Protein AF-A0A821TAK6-F1 (afdb_monomer)

Structure (mmCIF, N/CA/C/O backbone):
data_AF-A0A821TAK6-F1
#
_entry.id   AF-A0A821TAK6-F1
#
loop_
_atom_site.group_PDB
_atom_site.id
_atom_site.type_symbol
_atom_site.label_atom_id
_atom_site.label_alt_id
_atom_site.label_comp_id
_atom_site.label_asym_id
_atom_site.label_entity_id
_atom_site.label_seq_id
_atom_site.pdbx_PDB_ins_code
_atom_site.Cartn_x
_atom_site.Cartn_y
_atom_site.Cartn_z
_atom_site.occupancy
_atom_site.B_iso_or_equiv
_atom_site.auth_seq_id
_atom_site.auth_comp_id
_atom_site.auth_asym_id
_atom_site.auth_atom_id
_atom_site.pdbx_PDB_model_num
ATOM 1 N N . MET A 1 1 ? -3.706 -38.882 -10.173 1.00 34.81 1 MET A N 1
ATOM 2 C CA . MET A 1 1 ? -4.821 -38.773 -11.133 1.00 34.81 1 MET A CA 1
ATOM 3 C C . MET A 1 1 ? -5.524 -37.463 -10.804 1.00 34.81 1 MET A C 1
ATOM 5 O O . MET A 1 1 ? -6.284 -37.419 -9.846 1.00 34.81 1 MET A O 1
ATOM 9 N N . HIS A 1 2 ? -5.128 -36.361 -11.447 1.00 41.41 2 HIS A N 1
ATOM 10 C CA . HIS A 1 2 ? -5.775 -35.069 -11.204 1.00 41.41 2 HIS A CA 1
ATOM 11 C C . HIS A 1 2 ? -7.117 -35.088 -11.935 1.00 41.41 2 HIS A C 1
ATOM 13 O O . HIS A 1 2 ? -7.177 -35.464 -13.100 1.00 41.41 2 HIS A O 1
ATOM 19 N N . SER A 1 3 ? -8.203 -34.771 -11.23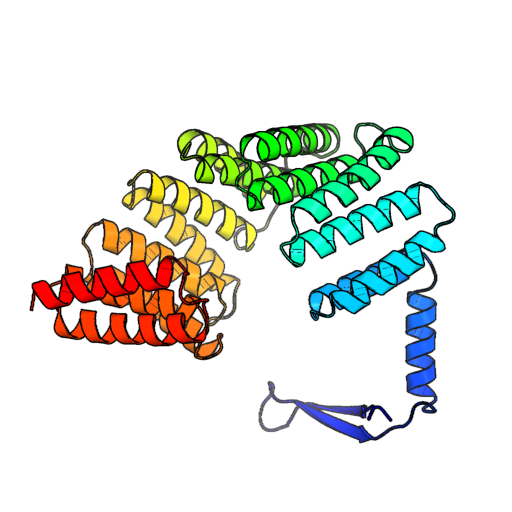3 1.00 39.28 3 SER A N 1
ATOM 20 C CA . SER A 1 3 ? -9.517 -34.655 -11.866 1.00 39.28 3 SER A CA 1
ATOM 21 C C . SER A 1 3 ? -9.566 -33.326 -12.609 1.00 39.28 3 SER A C 1
ATOM 23 O O . SER A 1 3 ? -9.536 -32.274 -11.973 1.00 39.28 3 SER A O 1
ATOM 25 N N . VAL A 1 4 ? -9.597 -33.374 -13.940 1.00 59.16 4 VAL A N 1
ATOM 26 C CA . VAL A 1 4 ? -9.733 -32.188 -14.791 1.00 59.16 4 VAL A CA 1
ATOM 27 C C . VAL A 1 4 ? -11.182 -32.101 -15.259 1.00 59.16 4 VAL A C 1
ATOM 29 O O . VAL A 1 4 ? -11.791 -33.101 -15.641 1.00 59.16 4 VAL A O 1
ATOM 32 N N . PHE A 1 5 ? -11.762 -30.904 -15.201 1.00 58.78 5 PHE A N 1
ATOM 33 C CA . PHE A 1 5 ? -13.135 -30.657 -15.630 1.00 58.78 5 PHE A CA 1
ATOM 34 C C . PHE A 1 5 ? -13.131 -29.860 -16.929 1.00 58.78 5 PHE A C 1
ATOM 36 O O . PHE A 1 5 ? -12.466 -28.832 -17.042 1.00 58.78 5 PHE A O 1
ATOM 43 N N . ARG A 1 6 ? -13.901 -30.328 -17.906 1.00 67.75 6 ARG A N 1
ATOM 44 C CA . ARG A 1 6 ? -14.191 -29.607 -19.143 1.00 67.75 6 ARG A CA 1
ATOM 45 C C . ARG A 1 6 ? -15.441 -28.761 -18.947 1.00 67.75 6 ARG A C 1
ATOM 47 O O . ARG A 1 6 ? -16.470 -29.292 -18.538 1.00 67.75 6 ARG A O 1
ATOM 54 N N . VAL A 1 7 ? -15.360 -27.474 -19.278 1.00 70.06 7 VAL A N 1
ATOM 55 C CA . VAL A 1 7 ? -16.533 -26.595 -19.381 1.00 70.06 7 VAL A CA 1
ATOM 56 C C . VAL A 1 7 ? -17.195 -26.830 -20.736 1.00 70.06 7 VAL A C 1
ATOM 58 O O . VAL A 1 7 ? -16.582 -26.580 -21.770 1.00 70.06 7 VAL A O 1
ATOM 61 N N . ASN A 1 8 ? -18.425 -27.336 -20.734 1.00 73.25 8 ASN A N 1
ATOM 62 C CA . ASN A 1 8 ? -19.161 -27.660 -21.957 1.00 73.25 8 ASN A CA 1
ATOM 63 C C . ASN A 1 8 ? -20.031 -26.503 -22.435 1.00 73.25 8 ASN A C 1
ATOM 65 O O . ASN A 1 8 ? -20.064 -26.210 -23.626 1.00 73.25 8 ASN A O 1
ATOM 69 N N . ASP A 1 9 ? -20.749 -25.873 -21.509 1.00 74.25 9 ASP A N 1
ATOM 70 C CA . ASP A 1 9 ? -21.740 -24.853 -21.823 1.00 74.25 9 ASP A CA 1
ATOM 71 C C . ASP A 1 9 ? -21.868 -23.873 -20.656 1.00 74.25 9 ASP A C 1
ATOM 73 O O . ASP A 1 9 ? -21.753 -24.263 -19.490 1.00 74.25 9 ASP A O 1
ATOM 77 N N . ILE A 1 10 ? -22.093 -22.603 -20.980 1.00 74.44 10 ILE A N 1
ATOM 78 C CA . ILE A 1 10 ? -22.291 -21.525 -20.014 1.00 74.44 10 ILE A CA 1
ATOM 79 C C . ILE A 1 10 ? -23.565 -20.794 -20.425 1.00 74.44 10 ILE A C 1
ATOM 81 O O . ILE A 1 10 ? -23.587 -20.076 -21.425 1.00 74.44 10 ILE A O 1
ATOM 85 N N . LYS A 1 11 ? -24.634 -20.966 -19.648 1.00 80.56 11 LYS A N 1
ATOM 86 C CA . LYS A 1 11 ? -25.948 -20.384 -19.935 1.00 80.56 11 LYS A CA 1
ATOM 87 C C . LYS A 1 11 ? -26.352 -19.396 -18.860 1.00 80.56 11 LYS A C 1
ATOM 89 O O . LYS A 1 11 ? -26.274 -19.682 -17.671 1.00 80.56 11 LYS A O 1
ATOM 94 N N . GLN A 1 12 ? -26.816 -18.224 -19.273 1.00 66.81 12 GLN A N 1
ATOM 95 C CA . GLN A 1 12 ? -27.379 -17.248 -18.351 1.00 66.81 12 GLN A CA 1
ATOM 96 C C . GLN A 1 12 ? -28.726 -17.769 -17.843 1.00 66.81 12 GLN A C 1
ATOM 98 O O . GLN A 1 12 ? -29.593 -18.144 -18.635 1.00 66.81 12 GLN A O 1
ATOM 103 N N . THR A 1 13 ? -28.902 -17.828 -16.527 1.00 65.81 13 THR A N 1
ATOM 104 C CA . THR A 1 13 ? -30.145 -18.340 -15.948 1.00 65.81 13 THR A CA 1
ATOM 105 C C . THR A 1 13 ? -31.290 -17.365 -16.212 1.00 65.81 13 THR A C 1
ATOM 107 O O . THR A 1 13 ? -31.156 -16.150 -16.058 1.00 65.81 13 THR A O 1
ATOM 110 N N . VAL A 1 14 ? -32.446 -17.904 -16.600 1.00 66.88 14 VAL A N 1
ATOM 111 C CA . VAL A 1 14 ? -33.620 -17.107 -17.004 1.00 66.88 14 VAL A CA 1
ATOM 112 C C . VAL A 1 14 ? -34.201 -16.304 -15.829 1.00 66.88 14 VAL A C 1
ATOM 114 O O . VAL A 1 14 ? -34.888 -15.307 -16.027 1.00 66.88 14 VAL A O 1
ATOM 117 N N . SER A 1 15 ? -33.907 -16.713 -14.592 1.00 63.88 15 SER A N 1
ATOM 118 C CA . SER A 1 15 ? -34.407 -16.088 -13.365 1.00 63.88 15 SER A CA 1
ATOM 119 C C . SER A 1 15 ? -33.574 -14.897 -12.879 1.00 63.88 15 SER A C 1
ATOM 121 O O . SER A 1 15 ? -34.070 -14.111 -12.072 1.00 63.88 15 SER A O 1
ATOM 123 N N . ASN A 1 16 ? -32.324 -14.739 -13.333 1.00 54.84 16 ASN A N 1
ATOM 124 C CA . ASN A 1 16 ? -31.449 -13.653 -12.893 1.00 54.84 16 ASN A CA 1
ATOM 125 C C . ASN A 1 16 ? -30.311 -13.409 -13.896 1.00 54.84 16 ASN A C 1
ATOM 127 O O . ASN A 1 16 ? -29.434 -14.252 -14.074 1.00 54.84 16 ASN A O 1
ATOM 131 N N . SER A 1 17 ? -30.254 -12.201 -14.465 1.00 61.38 17 SER A N 1
ATOM 132 C CA . SER A 1 17 ? -29.232 -11.802 -15.444 1.00 61.38 17 SER A CA 1
ATOM 133 C C . SER A 1 17 ? -27.796 -11.773 -14.898 1.00 61.38 17 SER A C 1
ATOM 135 O O . SER A 1 17 ? -26.850 -11.558 -15.655 1.00 61.38 17 SER A O 1
ATOM 137 N N . ARG A 1 18 ? -27.593 -12.001 -13.597 1.00 56.25 18 ARG A N 1
ATOM 138 C CA . ARG A 1 18 ? -26.264 -12.107 -12.978 1.00 56.25 18 ARG A CA 1
ATOM 139 C C . ARG A 1 18 ? -25.855 -13.532 -12.610 1.00 56.25 18 ARG A C 1
ATOM 141 O O . ARG A 1 18 ? -24.725 -13.717 -12.172 1.00 56.25 18 ARG A O 1
ATOM 148 N N . LEU A 1 19 ? -26.735 -14.521 -12.767 1.00 43.97 19 LEU A N 1
ATOM 149 C CA . LEU A 1 19 ? -26.434 -15.921 -12.468 1.00 43.97 19 LEU A CA 1
ATOM 150 C C . LEU A 1 19 ? -26.266 -16.712 -13.764 1.00 43.97 19 LEU A C 1
ATOM 152 O O . LEU A 1 19 ? -27.106 -16.641 -14.662 1.00 43.97 19 LEU A O 1
ATOM 156 N N . TRP A 1 20 ? -25.177 -17.472 -13.835 1.00 70.69 20 TRP A N 1
ATOM 157 C CA . TRP A 1 20 ? -24.807 -18.302 -14.975 1.00 70.69 20 TRP A CA 1
ATOM 158 C C . TRP A 1 20 ? -24.688 -19.752 -14.518 1.00 70.69 20 TRP A C 1
ATOM 160 O O . TRP A 1 20 ? -24.068 -20.039 -13.496 1.00 70.69 20 TRP A O 1
ATOM 170 N N . GLU A 1 21 ? -25.296 -20.653 -15.274 1.00 64.25 21 GLU A N 1
ATOM 171 C CA . GLU A 1 21 ? -25.171 -22.091 -15.110 1.00 64.25 21 GLU A CA 1
ATOM 172 C C . GLU A 1 21 ? -24.021 -22.583 -15.989 1.00 64.25 21 GLU A C 1
ATOM 174 O O . GLU A 1 21 ? -23.988 -22.313 -17.191 1.00 64.25 21 GLU A O 1
ATOM 179 N N . VAL A 1 22 ? -23.065 -23.279 -15.377 1.00 64.56 22 VAL A N 1
ATOM 180 C CA . VAL A 1 22 ? -21.880 -23.809 -16.056 1.00 64.56 22 VAL A CA 1
ATOM 181 C C . VAL A 1 22 ? -21.947 -25.327 -16.014 1.00 64.56 22 VAL A C 1
ATOM 183 O O . VAL A 1 22 ? -21.879 -25.925 -14.939 1.00 64.56 22 VAL A O 1
ATOM 186 N N . GLN A 1 23 ? -22.067 -25.961 -17.178 1.00 65.88 23 GLN A N 1
ATOM 187 C CA . GLN A 1 23 ? -22.037 -27.415 -17.274 1.00 65.88 23 GLN A CA 1
ATOM 188 C C . GLN A 1 23 ? -20.599 -27.915 -17.367 1.00 65.88 23 GLN A C 1
ATOM 190 O O . GLN A 1 23 ? -19.872 -27.574 -18.303 1.00 65.88 23 GLN A O 1
ATOM 195 N N . LEU A 1 24 ? -20.212 -28.757 -16.409 1.00 57.47 24 LEU A N 1
ATOM 196 C CA . LEU A 1 24 ? -18.898 -29.388 -16.350 1.00 57.47 24 LEU A CA 1
ATOM 197 C C . LEU A 1 24 ? -19.007 -30.892 -16.612 1.00 57.47 24 LEU A C 1
ATOM 199 O O . LEU A 1 24 ? -19.891 -31.553 -16.070 1.00 57.47 24 LEU A O 1
ATOM 203 N N . SER A 1 25 ? -18.077 -31.450 -17.384 1.00 72.44 25 SER A N 1
ATOM 204 C CA . SER A 1 25 ? -17.873 -32.901 -17.481 1.00 72.44 25 SER A CA 1
ATOM 205 C C . SER A 1 25 ? -16.479 -33.278 -17.006 1.00 72.44 25 SER A C 1
ATOM 207 O O . SER A 1 25 ? -15.501 -32.615 -17.352 1.00 72.44 25 SER A O 1
ATOM 209 N N . LEU A 1 26 ? -16.385 -34.365 -16.242 1.00 60.59 26 LEU A N 1
ATOM 210 C CA . LEU A 1 26 ? -15.107 -34.952 -15.857 1.00 60.59 26 LEU A CA 1
ATOM 211 C C . LEU A 1 26 ? -14.392 -35.454 -17.118 1.00 60.59 26 LEU A C 1
ATOM 213 O O . LEU A 1 26 ? -14.986 -36.192 -17.904 1.00 60.59 26 LEU A O 1
ATOM 217 N N . THR A 1 27 ? -13.143 -35.047 -17.320 1.00 65.94 27 THR A N 1
ATOM 218 C CA . THR A 1 27 ? -12.339 -35.472 -18.468 1.00 65.94 27 THR A CA 1
ATOM 219 C C . THR A 1 27 ? -10.959 -35.952 -18.023 1.00 65.94 27 THR A C 1
ATOM 221 O O . THR A 1 27 ? -10.526 -35.690 -16.900 1.00 65.94 27 THR A O 1
ATOM 224 N N . GLY A 1 28 ? -10.299 -36.725 -18.882 1.00 64.44 28 GLY A N 1
ATOM 225 C CA . GLY A 1 28 ? -8.941 -37.222 -18.660 1.00 64.44 28 GLY A CA 1
ATOM 226 C C . GLY A 1 28 ? -7.914 -36.448 -19.482 1.00 64.44 28 GLY A C 1
ATOM 227 O O . GLY A 1 28 ? -8.272 -35.704 -20.393 1.00 64.44 28 GLY A O 1
ATOM 228 N N . ASP A 1 29 ? -6.632 -36.697 -19.218 1.00 57.00 29 ASP A N 1
ATOM 229 C CA . ASP A 1 29 ? -5.494 -36.030 -19.880 1.00 57.00 29 ASP A CA 1
ATOM 230 C C . ASP A 1 29 ? -5.453 -36.213 -21.421 1.00 57.00 29 ASP A C 1
ATOM 232 O O . ASP A 1 29 ? -4.672 -35.555 -22.103 1.00 57.00 29 ASP A O 1
ATOM 236 N N . ASN A 1 30 ? -6.315 -37.069 -21.987 1.00 61.78 30 ASN A N 1
ATOM 237 C CA . ASN A 1 30 ? -6.406 -37.378 -23.419 1.00 61.78 30 ASN A CA 1
ATOM 238 C C . ASN A 1 30 ? -7.511 -36.600 -24.175 1.00 61.78 30 ASN A C 1
ATOM 240 O O . ASN A 1 30 ? -7.814 -36.951 -25.317 1.00 61.78 30 ASN A O 1
ATOM 244 N N . ASP A 1 31 ? -8.160 -35.593 -23.577 1.00 69.44 31 ASP A N 1
ATOM 245 C CA . ASP A 1 31 ? -9.186 -34.797 -24.274 1.00 69.44 31 ASP A CA 1
ATOM 246 C C . ASP A 1 31 ? -8.565 -33.977 -25.427 1.00 69.44 31 ASP A C 1
ATOM 248 O O . ASP A 1 31 ? -7.714 -33.123 -25.168 1.00 69.44 31 ASP A O 1
ATOM 252 N N . PRO A 1 32 ? -8.992 -34.164 -26.693 1.00 66.12 32 PRO A N 1
ATOM 253 C CA . PRO A 1 32 ? -8.397 -33.481 -27.841 1.00 66.12 32 PRO A CA 1
ATOM 254 C C . PRO A 1 32 ? -8.508 -31.955 -27.784 1.00 66.12 32 PRO A C 1
ATOM 256 O O . PRO A 1 32 ? -7.623 -31.261 -28.279 1.00 66.12 32 PRO A O 1
ATOM 259 N N . GLN A 1 33 ? -9.570 -31.407 -27.187 1.00 55.88 33 GLN A N 1
ATOM 260 C CA . GLN A 1 33 ? -9.747 -29.958 -27.062 1.00 55.88 33 GLN A CA 1
ATOM 261 C C . GLN A 1 33 ? -8.910 -29.389 -25.919 1.00 55.88 33 GLN A C 1
ATOM 263 O O . GLN A 1 33 ? -8.367 -28.298 -26.064 1.00 55.88 33 GLN A O 1
ATOM 268 N N . LEU A 1 34 ? -8.749 -30.130 -24.818 1.00 59.56 34 LEU A N 1
ATOM 269 C CA . LEU A 1 34 ? -7.819 -29.759 -23.748 1.00 59.56 34 LEU A CA 1
ATOM 270 C C . LEU A 1 34 ? -6.368 -29.846 -24.227 1.00 59.56 34 LEU A C 1
ATOM 272 O O . LEU A 1 34 ? -5.578 -28.955 -23.929 1.00 59.56 34 LEU A O 1
ATOM 276 N N . ALA A 1 35 ? -6.031 -30.875 -25.004 1.00 58.00 35 ALA A N 1
ATOM 277 C CA . ALA A 1 35 ? -4.745 -31.009 -25.672 1.00 58.00 35 ALA A CA 1
ATOM 278 C C . ALA A 1 35 ? -4.526 -29.859 -26.660 1.00 58.00 35 ALA A C 1
ATOM 280 O O . ALA A 1 35 ? -3.457 -29.271 -26.660 1.00 58.00 35 ALA A O 1
ATOM 281 N N . THR A 1 36 ? -5.551 -29.461 -27.420 1.00 60.59 36 THR A N 1
ATOM 282 C CA . THR A 1 36 ? -5.488 -28.289 -28.310 1.00 60.59 36 THR A CA 1
ATOM 283 C C . THR A 1 36 ? -5.349 -26.984 -27.527 1.00 60.59 36 THR A C 1
ATOM 285 O O . THR A 1 36 ? -4.596 -26.118 -27.941 1.00 60.59 36 THR A O 1
ATOM 288 N N . LEU A 1 37 ? -6.029 -26.819 -26.389 1.00 52.94 37 LEU A N 1
ATOM 289 C CA . LEU A 1 37 ? -5.881 -25.644 -25.525 1.00 52.94 37 LEU A CA 1
ATOM 290 C C . LEU A 1 37 ? -4.501 -25.614 -24.870 1.00 52.94 37 LEU A C 1
ATOM 292 O O . LEU A 1 37 ? -3.905 -24.555 -24.770 1.00 52.94 37 LEU A O 1
ATOM 296 N N . THR A 1 38 ? -3.983 -26.767 -24.461 1.00 54.88 38 THR A N 1
ATOM 297 C CA . THR A 1 38 ? -2.645 -26.913 -23.887 1.00 54.88 38 THR A CA 1
ATOM 298 C C . THR A 1 38 ? -1.577 -26.684 -24.945 1.00 54.88 38 THR A C 1
ATOM 300 O O . THR A 1 38 ? -0.592 -26.019 -24.656 1.00 54.88 38 THR A O 1
ATOM 303 N N . GLU A 1 39 ? -1.780 -27.157 -26.173 1.00 56.12 39 GLU A N 1
ATOM 304 C CA . GLU A 1 39 ? -0.887 -26.900 -27.300 1.00 56.12 39 GLU A CA 1
ATOM 305 C C . GLU A 1 39 ? -0.985 -25.441 -27.742 1.00 56.12 39 GLU A C 1
ATOM 307 O O . GLU A 1 39 ? 0.033 -24.816 -27.969 1.00 56.12 39 GLU A O 1
ATOM 312 N N . ARG A 1 40 ? -2.172 -24.831 -27.721 1.00 55.34 40 ARG A N 1
ATOM 313 C CA . ARG A 1 40 ? -2.350 -23.401 -27.981 1.00 55.34 40 ARG A CA 1
ATOM 314 C C . ARG A 1 40 ? -1.746 -22.541 -26.879 1.00 55.34 40 ARG A C 1
ATOM 316 O O . ARG A 1 40 ? -1.096 -21.557 -27.180 1.00 55.34 40 ARG A O 1
ATOM 323 N N . MET A 1 41 ? -1.891 -22.920 -25.611 1.00 51.78 41 MET A N 1
ATOM 324 C CA . MET A 1 41 ? -1.166 -22.297 -24.504 1.00 51.78 41 MET A CA 1
ATOM 325 C C . MET A 1 41 ? 0.332 -22.513 -24.677 1.00 51.78 41 MET A C 1
ATOM 327 O O . MET A 1 41 ? 1.088 -21.595 -24.414 1.00 51.78 41 MET A O 1
ATOM 331 N N . ARG A 1 42 ? 0.782 -23.679 -25.147 1.00 51.47 42 ARG A N 1
ATOM 332 C CA . ARG A 1 42 ? 2.190 -23.970 -25.441 1.00 51.47 42 ARG A CA 1
ATOM 333 C C . ARG A 1 42 ? 2.713 -23.115 -26.594 1.00 51.47 42 ARG A C 1
ATOM 335 O O . ARG A 1 42 ? 3.805 -22.591 -26.465 1.00 51.47 42 ARG A O 1
ATOM 342 N N . GLU A 1 43 ? 1.947 -22.930 -27.663 1.00 55.22 43 GLU A N 1
ATOM 343 C CA . GLU A 1 43 ? 2.241 -22.089 -28.830 1.00 55.22 43 GLU A CA 1
ATOM 344 C C . GLU A 1 43 ? 2.217 -20.599 -28.470 1.00 55.22 43 GLU A C 1
ATOM 346 O O . GLU A 1 43 ? 3.159 -19.874 -28.771 1.00 55.22 43 GLU A O 1
ATOM 351 N N . GLU A 1 44 ? 1.198 -20.145 -27.737 1.00 49.28 44 GLU A N 1
ATOM 352 C CA . GLU A 1 44 ? 1.101 -18.787 -27.185 1.00 49.28 44 GLU A CA 1
ATOM 353 C C . GLU A 1 44 ? 2.142 -18.538 -26.078 1.00 49.28 44 GLU A C 1
ATOM 355 O O . GLU A 1 44 ? 2.443 -17.384 -25.759 1.00 49.28 44 GLU A O 1
ATOM 360 N N . THR A 1 45 ? 2.722 -19.607 -25.514 1.00 49.50 45 THR A N 1
ATOM 361 C CA . THR A 1 45 ? 3.875 -19.553 -24.609 1.00 49.50 45 THR A CA 1
ATOM 362 C C . THR A 1 45 ? 5.212 -19.906 -25.273 1.00 49.50 45 THR A C 1
ATOM 364 O O . THR A 1 45 ? 6.238 -19.901 -24.588 1.00 49.50 45 THR A O 1
ATOM 367 N N . GLN A 1 46 ? 5.258 -20.155 -26.591 1.00 45.69 46 GLN A N 1
ATOM 368 C CA . GLN A 1 46 ? 6.526 -20.357 -27.290 1.00 45.69 46 GLN A CA 1
ATOM 369 C C . GLN A 1 46 ? 7.280 -19.026 -27.354 1.00 45.69 46 GLN A C 1
ATOM 371 O O . GLN A 1 46 ? 6.799 -18.027 -27.884 1.00 45.69 46 GLN A O 1
ATOM 376 N N . GLY A 1 47 ? 8.486 -19.028 -26.790 1.00 56.09 47 GLY A N 1
ATOM 377 C CA . GLY A 1 47 ? 9.335 -17.849 -26.652 1.00 56.09 47 GLY A CA 1
ATOM 378 C C . GLY A 1 47 ? 9.457 -17.384 -25.204 1.00 56.09 47 GLY A C 1
ATOM 379 O O . GLY A 1 47 ? 8.671 -17.746 -24.328 1.00 56.09 47 GLY A O 1
ATOM 380 N N . SER A 1 48 ? 10.476 -16.572 -24.941 1.00 56.75 48 SER A N 1
ATOM 381 C CA . SER A 1 48 ? 10.781 -16.083 -23.597 1.00 56.75 48 SER A CA 1
ATOM 382 C C . SER A 1 48 ? 9.585 -15.334 -22.983 1.00 56.75 48 SER A C 1
ATOM 384 O O . SER A 1 48 ? 9.186 -15.616 -21.854 1.00 56.75 48 SER A O 1
ATOM 386 N N . THR A 1 49 ? 8.891 -14.510 -23.777 1.00 62.38 49 THR A N 1
ATOM 387 C CA . THR A 1 49 ? 7.696 -13.737 -23.378 1.00 62.38 49 THR A CA 1
ATOM 388 C C . THR A 1 49 ? 6.524 -14.590 -22.882 1.00 62.38 49 THR A C 1
ATOM 390 O O . THR A 1 49 ? 5.764 -14.161 -22.011 1.00 62.38 49 THR A O 1
ATOM 393 N N . GLY A 1 50 ? 6.373 -15.793 -23.427 1.00 66.44 50 GLY A N 1
ATOM 394 C CA . GLY A 1 50 ? 5.306 -16.724 -23.099 1.00 66.44 50 GLY A CA 1
ATOM 395 C C . GLY A 1 50 ? 5.411 -17.283 -21.687 1.00 66.44 50 GLY A C 1
ATOM 396 O O . GLY A 1 50 ? 4.504 -17.144 -20.861 1.00 66.44 50 GLY A O 1
ATOM 397 N N . TRP A 1 51 ? 6.577 -17.846 -21.385 1.00 67.69 51 TRP A N 1
ATOM 398 C CA . TRP A 1 51 ? 6.888 -18.366 -20.059 1.00 67.69 51 TRP A CA 1
ATOM 399 C C . TRP A 1 51 ? 6.905 -17.272 -18.986 1.00 67.69 51 TRP A C 1
ATOM 401 O O . TRP A 1 51 ? 6.496 -17.527 -17.854 1.00 67.69 51 TRP A O 1
ATOM 411 N N . TYR A 1 52 ? 7.267 -16.034 -19.340 1.00 65.69 52 TYR A N 1
ATOM 412 C CA . TYR A 1 52 ? 7.167 -14.891 -18.424 1.00 65.69 52 TYR A CA 1
ATOM 413 C C . TYR A 1 52 ? 5.722 -14.581 -18.027 1.00 65.69 52 TYR A C 1
ATOM 415 O O . TYR A 1 52 ? 5.434 -14.362 -16.849 1.00 65.69 52 TYR A O 1
ATOM 423 N N . ARG A 1 53 ? 4.788 -14.594 -18.987 1.00 67.56 53 ARG A N 1
ATOM 424 C CA . ARG A 1 53 ? 3.358 -14.401 -18.691 1.00 67.56 53 ARG A CA 1
ATOM 425 C C . ARG A 1 53 ? 2.825 -15.516 -17.801 1.00 67.56 53 ARG A C 1
ATOM 427 O O . ARG A 1 53 ? 2.102 -15.221 -16.854 1.00 67.56 53 ARG A O 1
ATOM 434 N N . MET A 1 54 ? 3.223 -16.760 -18.067 1.00 71.38 54 MET A N 1
ATOM 435 C CA . MET A 1 54 ? 2.858 -17.906 -17.233 1.00 71.38 54 MET A CA 1
ATOM 436 C C . MET A 1 54 ? 3.362 -17.738 -15.795 1.00 71.38 54 MET A C 1
ATOM 438 O O . MET A 1 54 ? 2.577 -17.848 -14.857 1.00 71.38 54 MET A O 1
ATOM 442 N N . GLY A 1 55 ? 4.638 -17.389 -15.613 1.00 72.25 55 GLY A N 1
ATOM 443 C CA . GLY A 1 55 ? 5.193 -17.129 -14.287 1.00 72.25 55 GLY A CA 1
ATOM 444 C C . GLY A 1 55 ? 4.460 -15.995 -13.565 1.00 72.25 55 GLY A C 1
ATOM 445 O O . GLY A 1 55 ? 4.105 -16.138 -12.400 1.00 72.25 55 GLY A O 1
ATOM 446 N N . LYS A 1 56 ? 4.137 -14.892 -14.252 1.00 69.75 56 LYS A N 1
ATOM 447 C CA . LYS A 1 56 ? 3.357 -13.787 -13.667 1.00 69.75 56 LYS A CA 1
ATOM 448 C C . LYS A 1 56 ? 1.942 -14.215 -13.263 1.00 69.75 56 LYS A C 1
ATOM 450 O O . LYS A 1 56 ? 1.468 -13.800 -12.210 1.00 69.75 56 LYS A O 1
ATOM 455 N N . LEU A 1 57 ? 1.279 -15.043 -14.069 1.00 71.75 57 LEU A N 1
ATOM 456 C CA . LEU A 1 57 ? -0.031 -15.599 -13.729 1.00 71.75 57 LEU A CA 1
ATOM 457 C C . LEU A 1 57 ? 0.057 -16.494 -12.493 1.00 71.75 57 LEU A C 1
ATOM 459 O O . LEU A 1 57 ? -0.758 -16.339 -11.590 1.00 71.75 57 LEU A O 1
ATOM 463 N N . MET A 1 58 ? 1.070 -17.364 -12.415 1.00 74.69 58 MET A N 1
ATOM 464 C CA . MET A 1 58 ? 1.321 -18.206 -11.239 1.00 74.69 58 MET A CA 1
ATOM 465 C C . MET A 1 58 ? 1.475 -17.368 -9.966 1.00 74.69 58 MET A C 1
ATOM 467 O O . MET A 1 58 ? 0.893 -17.722 -8.945 1.00 74.69 58 MET A O 1
ATOM 471 N N . LEU A 1 59 ? 2.172 -16.228 -10.032 1.00 69.81 59 LEU A N 1
ATOM 472 C CA . LEU A 1 59 ? 2.255 -15.283 -8.910 1.00 69.81 59 LEU A CA 1
ATOM 473 C C . LEU A 1 59 ? 0.877 -14.735 -8.521 1.00 69.81 59 LEU A C 1
ATOM 475 O O . LEU A 1 59 ? 0.515 -14.760 -7.350 1.00 69.81 59 LEU A O 1
ATOM 479 N N . GLN A 1 60 ? 0.078 -14.299 -9.499 1.00 67.12 60 GLN A N 1
ATOM 480 C CA . GLN A 1 60 ? -1.255 -13.737 -9.245 1.00 67.12 60 GLN A CA 1
ATOM 481 C C . GLN A 1 60 ? -2.220 -14.732 -8.591 1.00 67.12 60 GLN A C 1
ATOM 483 O O . GLN A 1 60 ? -3.096 -14.318 -7.835 1.00 67.12 60 GLN A O 1
ATOM 488 N N . VAL A 1 61 ? -2.069 -16.029 -8.869 1.00 73.69 61 VAL A N 1
ATOM 489 C CA . VAL A 1 61 ? -2.880 -17.088 -8.247 1.00 73.69 61 VAL A CA 1
ATOM 490 C C . VAL A 1 61 ? -2.225 -17.699 -6.998 1.00 73.69 61 VAL A C 1
ATOM 492 O O . VAL A 1 61 ? -2.748 -18.664 -6.445 1.00 73.69 61 VAL A O 1
ATOM 495 N N . GLY A 1 62 ? -1.100 -17.146 -6.529 1.00 73.25 62 GLY A N 1
ATOM 496 C CA . GLY A 1 62 ? -0.423 -17.559 -5.293 1.00 73.25 62 GLY A CA 1
ATOM 497 C C . GLY A 1 62 ? 0.444 -18.819 -5.409 1.00 73.25 62 GLY A C 1
ATOM 498 O O . GLY A 1 62 ? 0.860 -19.387 -4.399 1.00 73.25 62 GLY A O 1
ATOM 499 N N . HIS A 1 63 ? 0.755 -19.276 -6.622 1.00 77.75 63 HIS A N 1
ATOM 500 C CA . HIS A 1 63 ? 1.634 -20.421 -6.881 1.00 77.75 63 HIS A CA 1
ATOM 501 C C . HIS A 1 63 ? 3.117 -20.015 -6.913 1.00 77.75 63 HIS A C 1
ATOM 503 O O . HIS A 1 63 ? 3.835 -20.259 -7.883 1.00 77.75 63 HIS A O 1
ATOM 509 N N . PHE A 1 64 ? 3.588 -19.407 -5.823 1.00 80.69 64 PHE A N 1
ATOM 510 C CA . PHE A 1 64 ? 4.930 -18.825 -5.723 1.00 80.69 64 PHE A CA 1
ATOM 511 C C . PHE A 1 64 ? 6.065 -19.816 -5.999 1.00 80.69 64 PHE A C 1
ATOM 513 O O . PHE A 1 64 ? 6.952 -19.519 -6.792 1.00 80.69 64 PHE A O 1
ATOM 520 N N . ASN A 1 65 ? 6.004 -21.015 -5.413 1.00 83.81 65 ASN A N 1
ATOM 521 C CA . ASN A 1 65 ? 7.049 -22.030 -5.595 1.00 83.81 65 ASN A CA 1
ATOM 522 C C . ASN A 1 65 ? 7.126 -22.516 -7.051 1.00 83.81 65 ASN A C 1
ATOM 524 O O . ASN A 1 65 ? 8.209 -22.684 -7.593 1.00 83.81 65 ASN A O 1
ATOM 528 N N . GLN A 1 66 ? 5.976 -22.684 -7.713 1.00 80.00 66 GLN A N 1
ATOM 529 C CA . GLN A 1 66 ? 5.935 -23.109 -9.116 1.00 80.00 66 GLN A CA 1
ATOM 530 C C . GLN A 1 66 ? 6.469 -22.017 -10.049 1.00 80.00 66 GLN A C 1
ATOM 532 O O . GLN A 1 66 ? 7.175 -22.322 -11.009 1.00 80.00 66 GLN A O 1
ATOM 537 N N . ALA A 1 67 ? 6.164 -20.748 -9.753 1.00 81.44 67 ALA A N 1
ATOM 538 C CA . ALA A 1 67 ? 6.743 -19.618 -10.470 1.00 81.44 67 ALA A CA 1
ATOM 539 C C . ALA A 1 67 ? 8.270 -19.578 -10.292 1.00 81.44 67 ALA A C 1
ATOM 541 O O . ALA A 1 67 ? 8.996 -19.358 -11.260 1.00 81.44 67 ALA A O 1
ATOM 542 N N . GLU A 1 68 ? 8.760 -19.833 -9.077 1.00 88.94 68 GLU A N 1
ATOM 543 C CA . GLU A 1 68 ? 10.191 -19.901 -8.776 1.00 88.94 68 GLU A CA 1
ATOM 544 C C . GLU A 1 68 ? 10.901 -21.004 -9.563 1.00 88.94 68 GLU A C 1
ATOM 546 O O . GLU A 1 68 ? 11.899 -20.739 -10.237 1.00 88.94 68 GLU A O 1
ATOM 551 N N . ASP A 1 69 ? 10.364 -22.224 -9.518 1.00 86.75 69 ASP A N 1
ATOM 552 C CA . ASP A 1 69 ? 10.901 -23.378 -10.240 1.00 86.75 69 ASP A CA 1
ATOM 553 C C . ASP A 1 69 ? 10.953 -23.105 -11.746 1.00 86.75 69 ASP A C 1
ATOM 555 O O . ASP A 1 69 ? 11.975 -23.349 -12.395 1.00 86.75 69 ASP A O 1
ATOM 559 N N . LEU A 1 70 ? 9.883 -22.520 -12.298 1.00 85.50 70 LEU A N 1
ATOM 560 C CA . LEU A 1 70 ? 9.826 -22.121 -13.700 1.00 85.50 70 LEU A CA 1
ATOM 561 C C . LEU A 1 70 ? 10.932 -21.116 -14.042 1.00 85.50 70 LEU A C 1
ATOM 563 O O . LEU A 1 70 ? 11.675 -21.332 -14.999 1.00 85.50 70 LEU A O 1
ATOM 567 N N . TYR A 1 71 ? 11.068 -20.029 -13.279 1.00 88.56 71 TYR A N 1
ATOM 568 C CA . TYR A 1 71 ? 12.088 -19.017 -13.561 1.00 88.56 71 TYR A CA 1
ATOM 569 C C . TYR A 1 71 ? 13.508 -19.570 -13.420 1.00 88.56 71 TYR A C 1
ATOM 571 O O . TYR A 1 71 ? 14.367 -19.244 -14.238 1.00 88.56 71 TYR A O 1
ATOM 579 N N . ASN A 1 72 ? 13.759 -20.453 -12.454 1.00 90.12 72 ASN A N 1
ATOM 580 C CA . ASN A 1 72 ? 15.050 -21.125 -12.316 1.00 90.12 72 ASN A CA 1
ATOM 581 C C . ASN A 1 72 ? 15.356 -22.051 -13.505 1.00 90.12 72 ASN A C 1
ATOM 583 O O . ASN A 1 72 ? 16.496 -22.098 -13.971 1.00 90.12 72 ASN A O 1
ATOM 587 N N . GLU A 1 73 ? 14.360 -22.758 -14.041 1.00 87.19 73 GLU A N 1
ATOM 588 C CA . GLU A 1 73 ? 14.521 -23.567 -15.255 1.00 87.19 73 GLU A CA 1
ATOM 589 C C . GLU A 1 73 ? 14.762 -22.712 -16.506 1.00 87.19 73 GLU A C 1
ATOM 591 O O . GLU A 1 73 ? 15.629 -23.039 -17.322 1.00 87.19 73 GLU A O 1
ATOM 596 N N . LEU A 1 74 ? 14.056 -21.587 -16.647 1.00 86.62 74 LEU A N 1
ATOM 597 C CA . LEU A 1 74 ? 14.309 -20.626 -17.724 1.00 86.62 74 LEU A CA 1
ATOM 598 C C . LEU A 1 74 ? 15.717 -20.040 -17.620 1.00 86.62 74 LEU A C 1
ATOM 600 O O . LEU A 1 74 ? 16.393 -19.901 -18.635 1.00 86.62 74 LEU A O 1
ATOM 604 N N . LEU A 1 75 ? 16.188 -19.756 -16.402 1.00 90.56 75 LEU A N 1
ATOM 605 C CA . LEU A 1 75 ? 17.517 -19.198 -16.169 1.00 90.56 75 LEU A CA 1
ATOM 606 C C . LEU A 1 75 ? 18.624 -20.130 -16.678 1.00 90.56 75 LEU A C 1
ATOM 608 O O . LEU A 1 75 ? 19.588 -19.663 -17.282 1.00 90.56 75 LEU A O 1
ATOM 612 N N . LYS A 1 76 ? 18.469 -21.448 -16.486 1.00 89.50 76 LYS A N 1
ATOM 613 C CA . LYS A 1 76 ? 19.406 -22.469 -16.998 1.00 89.50 76 LYS A CA 1
ATOM 614 C C . LYS A 1 76 ? 19.424 -22.542 -18.526 1.00 89.50 76 LYS A C 1
ATOM 616 O O . LYS A 1 76 ? 20.444 -22.901 -19.105 1.00 89.50 76 LYS A O 1
ATOM 621 N N . LYS A 1 77 ? 18.294 -22.236 -19.167 1.00 87.06 77 LYS A N 1
ATOM 622 C CA . LYS A 1 77 ? 18.102 -22.306 -20.625 1.00 87.06 77 LYS A CA 1
ATOM 623 C C . LYS A 1 77 ? 18.314 -20.962 -21.327 1.00 87.06 77 LYS A C 1
ATOM 625 O O . LYS A 1 77 ? 18.231 -20.911 -22.551 1.00 87.06 77 LYS A O 1
ATOM 630 N N . ALA A 1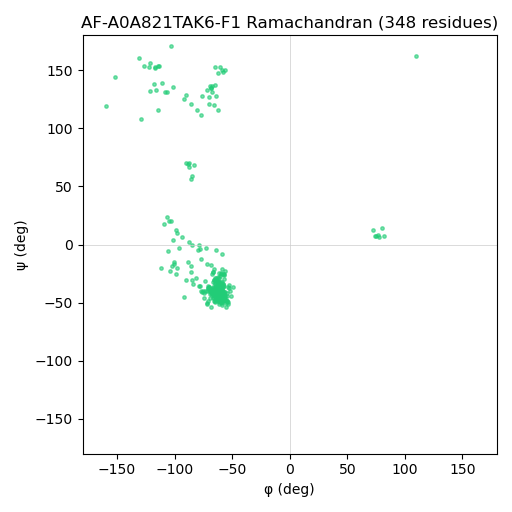 78 ? 18.570 -19.890 -20.577 1.00 86.88 78 ALA A N 1
ATOM 631 C CA . ALA A 1 78 ? 18.717 -18.546 -21.116 1.00 86.88 78 ALA A CA 1
ATOM 632 C C . ALA A 1 78 ? 19.913 -18.471 -22.078 1.00 86.88 78 ALA A C 1
ATOM 634 O O . ALA A 1 78 ? 21.067 -18.639 -21.678 1.00 86.88 78 ALA A O 1
ATOM 635 N N . SER A 1 79 ? 19.622 -18.197 -23.350 1.00 85.19 79 SER A N 1
ATOM 636 C CA . SER A 1 79 ? 20.614 -18.104 -24.425 1.00 85.19 79 SER A CA 1
ATOM 637 C C . SER A 1 79 ? 21.211 -16.707 -24.591 1.00 85.19 79 SER A C 1
ATOM 639 O O . SER A 1 79 ? 22.231 -16.566 -25.261 1.00 85.19 79 SER A O 1
ATOM 641 N N . SER A 1 80 ? 20.592 -15.679 -24.004 1.00 89.19 80 SER A N 1
ATOM 642 C CA . SER A 1 80 ? 21.051 -14.293 -24.083 1.00 89.19 80 SER A CA 1
ATOM 643 C C . SER A 1 80 ? 21.211 -13.667 -22.698 1.00 89.19 80 SER A C 1
ATOM 645 O O . SER A 1 80 ? 20.553 -14.059 -21.729 1.00 89.19 80 SER A O 1
ATOM 647 N N . ASP A 1 81 ? 22.096 -12.675 -22.606 1.00 90.44 81 ASP A N 1
ATOM 648 C CA . ASP A 1 81 ? 22.258 -11.883 -21.388 1.00 90.44 81 ASP A CA 1
ATOM 649 C C . ASP A 1 81 ? 20.989 -11.073 -21.075 1.00 90.44 81 ASP A C 1
ATOM 651 O O . ASP A 1 81 ? 20.623 -10.951 -19.909 1.00 90.44 81 ASP A O 1
ATOM 655 N N . ASP A 1 82 ? 20.266 -10.603 -22.094 1.00 87.31 82 ASP A N 1
ATOM 656 C CA . ASP A 1 82 ? 18.995 -9.894 -21.914 1.00 87.31 82 ASP A CA 1
ATOM 657 C C . ASP A 1 82 ? 17.913 -10.788 -21.283 1.00 87.31 82 ASP A C 1
ATOM 659 O O . ASP A 1 82 ? 17.309 -10.408 -20.277 1.00 87.31 82 ASP A O 1
ATOM 663 N N . ASP A 1 83 ? 17.749 -12.023 -21.779 1.00 87.12 83 ASP A N 1
ATOM 664 C CA . ASP A 1 83 ? 16.836 -13.005 -21.178 1.00 87.12 83 ASP A CA 1
ATOM 665 C C . ASP A 1 83 ? 17.230 -13.296 -19.728 1.00 87.12 83 ASP A C 1
ATOM 667 O O . ASP A 1 83 ? 16.383 -13.311 -18.833 1.00 87.12 83 ASP A O 1
ATOM 671 N N . ARG A 1 84 ? 18.531 -13.475 -19.464 1.00 92.88 84 ARG A N 1
ATOM 672 C CA . ARG A 1 84 ? 19.039 -13.715 -18.108 1.00 92.88 84 ARG A CA 1
ATOM 673 C C . ARG A 1 84 ? 18.727 -12.541 -17.178 1.00 92.88 84 ARG A 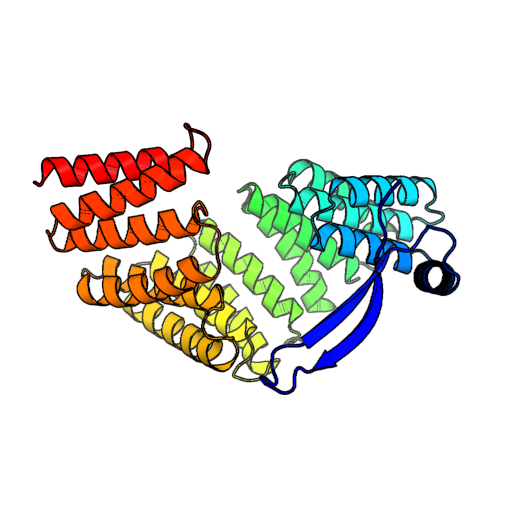C 1
ATOM 675 O O . ARG A 1 84 ? 18.285 -12.756 -16.049 1.00 92.88 84 ARG A O 1
ATOM 682 N N . ALA A 1 85 ? 18.931 -11.311 -17.644 1.00 94.00 85 ALA A N 1
ATOM 683 C CA . ALA A 1 85 ? 18.629 -10.101 -16.890 1.00 94.00 85 ALA A CA 1
ATOM 684 C C . ALA A 1 85 ? 17.135 -9.991 -16.575 1.00 94.00 85 ALA A C 1
ATOM 686 O O . ALA A 1 85 ? 16.767 -9.652 -15.446 1.00 94.00 85 ALA A O 1
ATOM 687 N N . HIS A 1 86 ? 16.277 -10.330 -17.537 1.00 89.62 86 HIS A N 1
ATOM 688 C CA . HIS A 1 86 ? 14.833 -10.315 -17.347 1.00 89.62 86 HIS A CA 1
ATOM 689 C C . HIS A 1 86 ? 14.371 -11.386 -16.353 1.00 89.62 86 HIS A C 1
ATOM 691 O O . HIS A 1 86 ? 13.595 -11.095 -15.445 1.00 89.62 86 HIS A O 1
ATOM 697 N N . ILE A 1 87 ? 14.900 -12.608 -16.450 1.00 91.44 87 ILE A N 1
ATOM 698 C CA . ILE A 1 87 ? 14.581 -13.696 -15.516 1.00 91.44 87 ILE A CA 1
ATOM 699 C C . ILE A 1 87 ? 15.015 -13.339 -14.092 1.00 91.44 87 ILE A C 1
ATOM 701 O O . ILE A 1 87 ? 14.246 -13.533 -13.151 1.00 91.44 87 ILE A O 1
ATOM 705 N N . TYR A 1 88 ? 16.203 -12.751 -13.918 1.00 96.06 88 TYR A N 1
ATOM 706 C CA . TYR A 1 88 ? 16.622 -12.241 -12.613 1.00 96.06 88 TYR A CA 1
ATOM 707 C C . TYR A 1 88 ? 15.688 -11.148 -12.089 1.00 96.06 88 TYR A C 1
ATOM 709 O O . TYR A 1 88 ? 15.338 -11.171 -10.913 1.00 96.06 88 TYR A O 1
ATOM 717 N N . HIS A 1 89 ? 15.226 -10.231 -12.941 1.00 94.00 89 HIS A N 1
ATOM 718 C CA . HIS A 1 89 ? 14.239 -9.234 -12.531 1.00 94.00 89 HIS A CA 1
ATOM 719 C C . HIS A 1 89 ? 12.950 -9.897 -12.018 1.00 94.00 89 HIS A C 1
ATOM 721 O O . HIS A 1 89 ? 12.429 -9.514 -10.973 1.00 94.00 89 HIS A O 1
ATOM 727 N N . MET A 1 90 ? 12.459 -10.929 -12.708 1.00 91.25 90 MET A N 1
ATOM 728 C CA . MET A 1 90 ? 11.243 -11.646 -12.313 1.00 91.25 90 MET A CA 1
ATOM 729 C C . MET A 1 90 ? 11.412 -12.465 -11.028 1.00 91.25 90 MET A C 1
ATOM 731 O O . MET A 1 90 ? 10.507 -12.470 -10.195 1.00 91.25 90 MET A O 1
ATOM 735 N N . LEU A 1 91 ? 12.570 -13.100 -10.823 1.00 94.06 91 LEU A N 1
ATOM 736 C CA . LEU A 1 91 ? 12.913 -13.739 -9.547 1.00 94.06 91 LEU A CA 1
ATOM 737 C C . LEU A 1 91 ? 12.955 -12.712 -8.410 1.00 94.06 91 LEU A C 1
ATOM 739 O O . LEU A 1 91 ? 12.433 -12.973 -7.329 1.00 94.06 91 LEU A O 1
ATOM 743 N N . GLY A 1 92 ? 13.503 -11.521 -8.664 1.00 95.31 92 GLY A N 1
ATOM 744 C CA . GLY A 1 92 ? 13.467 -10.415 -7.710 1.00 95.31 92 GLY A CA 1
ATOM 745 C C . GLY A 1 92 ? 12.038 -10.000 -7.352 1.00 95.31 92 GLY A C 1
ATOM 746 O O . GLY A 1 92 ? 11.714 -9.847 -6.176 1.00 95.31 92 GLY A O 1
ATOM 747 N N . PHE A 1 93 ? 11.163 -9.893 -8.354 1.00 91.69 93 PHE A N 1
ATOM 748 C CA . PHE A 1 93 ? 9.746 -9.572 -8.163 1.00 91.69 93 PHE A CA 1
ATOM 749 C C . PHE A 1 93 ? 9.019 -10.624 -7.326 1.00 91.69 93 PHE A C 1
ATOM 751 O O . PHE A 1 93 ? 8.367 -10.277 -6.343 1.00 91.69 93 PHE A O 1
ATOM 758 N N . LEU A 1 94 ? 9.201 -11.903 -7.658 1.00 92.12 94 LEU A N 1
ATOM 759 C CA . LEU A 1 94 ? 8.686 -13.031 -6.882 1.00 92.12 94 LEU A CA 1
ATOM 760 C C . LEU A 1 94 ? 9.131 -12.948 -5.413 1.00 92.12 94 LEU A C 1
ATOM 762 O O . LEU A 1 94 ? 8.299 -13.031 -4.513 1.00 92.12 94 LEU A O 1
ATOM 766 N N . LYS A 1 95 ? 10.433 -12.762 -5.164 1.00 93.81 95 LYS A N 1
ATOM 767 C CA . LYS A 1 95 ? 10.973 -12.699 -3.799 1.00 93.81 95 LYS A CA 1
ATOM 768 C C . LYS A 1 95 ? 10.435 -11.507 -3.023 1.00 93.81 95 LYS A C 1
ATOM 770 O O . LYS A 1 95 ? 10.192 -11.621 -1.826 1.00 93.81 95 LYS A O 1
ATOM 775 N N . ASN A 1 96 ? 10.216 -10.378 -3.693 1.00 91.25 96 ASN A N 1
ATOM 776 C CA . ASN A 1 96 ? 9.596 -9.217 -3.071 1.00 91.25 96 ASN A CA 1
ATOM 777 C C . ASN A 1 96 ? 8.153 -9.519 -2.639 1.00 91.25 96 ASN A C 1
ATOM 779 O O . ASN A 1 96 ? 7.781 -9.168 -1.525 1.00 91.25 96 ASN A O 1
ATOM 783 N N . ASP A 1 97 ? 7.372 -10.203 -3.477 1.00 88.00 97 ASP A N 1
ATOM 784 C CA . ASP A 1 97 ? 5.986 -10.582 -3.162 1.00 88.00 97 ASP A CA 1
ATOM 785 C C . ASP A 1 97 ? 5.901 -11.613 -2.020 1.00 88.00 97 ASP A C 1
ATOM 787 O O . ASP A 1 97 ? 5.009 -11.560 -1.180 1.00 88.00 97 ASP A O 1
ATOM 791 N N . GLN A 1 98 ? 6.903 -12.493 -1.907 1.00 88.94 98 GLN A N 1
ATOM 792 C CA . GLN A 1 98 ? 7.071 -13.409 -0.769 1.00 88.94 98 GLN A CA 1
ATOM 793 C C . GLN A 1 98 ? 7.539 -12.709 0.527 1.00 88.94 98 GLN A C 1
ATOM 795 O O . GLN A 1 98 ? 7.725 -13.372 1.548 1.00 88.94 98 GLN A O 1
ATOM 800 N N . GLY A 1 99 ? 7.799 -11.397 0.505 1.00 90.50 99 GLY A N 1
ATOM 801 C CA . GLY A 1 99 ? 8.374 -10.659 1.636 1.00 90.50 99 GLY A CA 1
ATOM 802 C C . GLY A 1 99 ? 9.870 -10.922 1.869 1.00 90.50 99 GLY A C 1
ATOM 803 O O . GLY A 1 99 ? 10.451 -10.451 2.849 1.00 90.50 99 GLY A O 1
ATOM 804 N N . GLN A 1 100 ? 10.534 -11.652 0.969 1.00 95.12 100 GLN A N 1
ATOM 805 C CA . GLN A 1 100 ? 11.965 -11.971 1.014 1.00 95.12 100 GLN A CA 1
ATOM 806 C C . GLN A 1 100 ? 12.798 -10.838 0.390 1.00 95.12 100 GLN A C 1
ATOM 808 O O . GLN A 1 100 ? 13.551 -11.022 -0.568 1.00 95.12 100 GLN A O 1
ATOM 813 N N . TYR A 1 101 ? 12.679 -9.629 0.943 1.00 96.75 101 TYR A N 1
ATOM 814 C CA . TYR A 1 101 ? 13.203 -8.399 0.332 1.00 96.75 101 TYR A CA 1
ATOM 815 C C . TYR A 1 101 ? 14.722 -8.397 0.098 1.00 96.75 101 TYR A C 1
ATOM 817 O O . TYR A 1 101 ? 15.196 -7.853 -0.896 1.00 96.75 101 TYR A O 1
ATOM 825 N N . LYS A 1 102 ? 15.513 -9.035 0.972 1.00 97.56 102 LYS A N 1
ATOM 826 C CA . LYS A 1 102 ? 16.975 -9.132 0.791 1.00 97.56 102 LYS A CA 1
ATOM 827 C C . LYS A 1 102 ? 17.352 -9.980 -0.425 1.00 97.56 102 LYS A C 1
ATOM 829 O O . LYS A 1 102 ? 18.252 -9.615 -1.178 1.00 97.56 102 L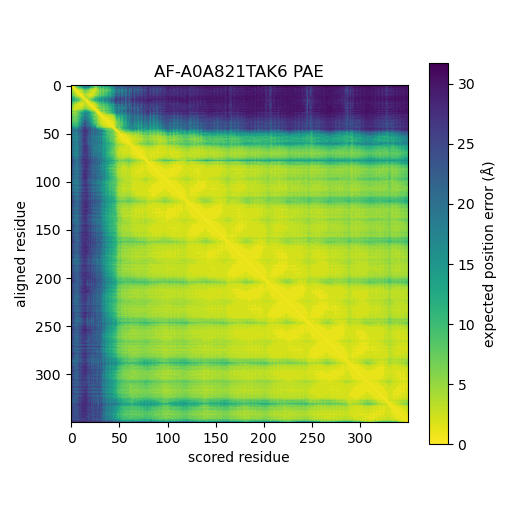YS A O 1
ATOM 834 N N . GLU A 1 103 ? 16.658 -11.098 -0.621 1.00 97.12 103 GLU A N 1
ATOM 835 C CA . GLU A 1 103 ? 16.849 -11.961 -1.789 1.00 97.12 103 GLU A CA 1
ATOM 836 C C . GLU A 1 103 ? 16.366 -11.258 -3.058 1.00 97.12 103 GLU A C 1
ATOM 838 O O . GLU A 1 103 ? 17.052 -11.299 -4.080 1.00 97.12 103 GLU A O 1
ATOM 843 N N . ALA A 1 104 ? 15.247 -10.530 -2.965 1.00 97.44 104 ALA A N 1
ATOM 844 C CA . ALA A 1 104 ? 14.736 -9.705 -4.052 1.00 97.44 104 ALA A CA 1
ATOM 845 C C . ALA A 1 104 ? 15.786 -8.705 -4.552 1.00 97.44 104 ALA A C 1
ATOM 847 O O . ALA A 1 104 ? 16.090 -8.677 -5.744 1.00 97.44 104 ALA A O 1
ATOM 848 N N . VAL A 1 105 ? 16.401 -7.946 -3.635 1.00 98.31 105 VAL A N 1
ATOM 849 C CA . VAL A 1 105 ? 17.491 -7.011 -3.960 1.00 98.31 105 VAL A CA 1
ATOM 850 C C . VAL A 1 105 ? 18.646 -7.731 -4.654 1.00 98.31 105 VAL A C 1
ATOM 852 O O . VAL A 1 105 ? 19.103 -7.252 -5.687 1.00 98.31 105 VAL A O 1
ATOM 855 N N . SER A 1 106 ? 19.075 -8.898 -4.162 1.00 98.19 106 SER A N 1
ATOM 856 C CA . SER A 1 106 ? 20.170 -9.651 -4.792 1.00 98.19 106 SER A CA 1
ATOM 857 C C . SER A 1 106 ? 19.866 -10.029 -6.246 1.00 98.19 106 SER A C 1
ATOM 859 O O . SER A 1 106 ? 20.728 -9.905 -7.119 1.00 98.19 106 SER A O 1
ATOM 861 N N . PHE A 1 107 ? 18.640 -10.466 -6.538 1.00 98.19 107 PHE A N 1
ATOM 862 C CA . PHE A 1 107 ? 18.227 -10.778 -7.905 1.00 98.19 107 PHE A CA 1
ATOM 863 C C . PHE A 1 107 ? 18.115 -9.531 -8.784 1.00 98.19 107 PHE A C 1
ATOM 865 O O . PHE A 1 107 ? 18.607 -9.530 -9.915 1.00 98.19 107 PHE A O 1
ATOM 872 N N . TYR A 1 108 ? 17.544 -8.443 -8.268 1.00 98.31 108 TYR A N 1
ATOM 873 C CA . TYR A 1 108 ? 17.489 -7.185 -9.005 1.00 98.31 108 TYR A CA 1
ATOM 874 C C . TYR A 1 108 ? 18.876 -6.609 -9.296 1.00 98.31 108 TYR A C 1
ATOM 876 O O . TYR A 1 108 ? 19.091 -6.091 -10.385 1.00 98.31 108 TYR A O 1
ATOM 884 N N . GLU A 1 109 ? 19.836 -6.726 -8.379 1.00 98.06 109 GLU A N 1
ATOM 885 C CA . GLU A 1 109 ? 21.217 -6.286 -8.600 1.00 98.06 109 GLU A CA 1
ATOM 886 C C . GLU A 1 109 ? 21.899 -7.094 -9.714 1.00 98.06 109 GLU A C 1
ATOM 888 O O . GLU A 1 109 ? 22.556 -6.502 -10.570 1.00 98.06 109 GLU A O 1
ATOM 893 N N . LYS A 1 110 ? 21.672 -8.415 -9.785 1.00 98.00 110 LYS A N 1
ATOM 894 C CA . LYS A 1 110 ? 22.147 -9.252 -10.906 1.00 98.00 110 LYS A CA 1
ATOM 895 C C . LYS A 1 110 ? 21.529 -8.829 -12.240 1.00 98.00 110 LYS A C 1
ATOM 897 O O . LYS A 1 110 ? 22.231 -8.742 -13.245 1.00 98.00 110 LYS A O 1
ATOM 902 N N . SER A 1 111 ? 20.224 -8.550 -12.253 1.00 97.31 111 SER A N 1
ATOM 903 C CA . SER A 1 111 ? 19.525 -8.017 -13.431 1.00 97.31 111 SER A CA 1
ATOM 904 C C . SER A 1 111 ? 20.111 -6.670 -13.865 1.00 97.31 111 SER A C 1
ATOM 906 O O . SER A 1 111 ? 20.460 -6.472 -15.029 1.00 97.31 111 SER A O 1
ATOM 908 N N . LEU A 1 112 ? 20.291 -5.765 -12.902 1.00 97.31 112 LEU A N 1
ATOM 909 C CA . LEU A 1 112 ? 20.822 -4.427 -13.112 1.00 97.31 112 LEU A CA 1
ATOM 910 C C . LEU A 1 112 ? 22.255 -4.454 -13.651 1.00 97.31 112 LEU A C 1
ATOM 912 O O . LEU A 1 112 ? 22.582 -3.662 -14.532 1.00 97.31 112 LEU A O 1
ATOM 916 N N . GLU A 1 113 ? 23.109 -5.347 -13.146 1.00 97.25 113 GLU A N 1
ATOM 917 C CA . GLU A 1 113 ? 24.488 -5.488 -13.617 1.00 97.25 113 GLU A CA 1
ATOM 918 C C . GLU A 1 113 ? 24.539 -5.804 -15.115 1.00 97.25 113 GLU A C 1
ATOM 920 O O . GLU A 1 113 ? 25.348 -5.225 -15.844 1.00 97.25 113 GLU A O 1
ATOM 925 N N . ILE A 1 114 ? 23.660 -6.692 -15.580 1.00 96.94 114 ILE A N 1
ATOM 926 C CA . ILE A 1 114 ? 23.583 -7.059 -16.990 1.00 96.94 114 ILE A CA 1
ATOM 927 C C . ILE A 1 114 ? 22.987 -5.909 -17.804 1.00 96.94 114 ILE A C 1
ATOM 929 O O . ILE A 1 114 ? 23.614 -5.463 -18.763 1.00 96.94 114 ILE A O 1
ATOM 933 N N . TYR A 1 115 ? 21.839 -5.363 -17.390 1.00 96.38 115 TYR A N 1
ATOM 934 C CA . TYR A 1 115 ? 21.187 -4.266 -18.109 1.00 96.38 115 TYR A CA 1
ATOM 935 C C . TYR A 1 115 ? 22.073 -3.028 -18.258 1.00 96.38 115 TYR A C 1
ATOM 937 O O . TYR A 1 115 ? 22.035 -2.380 -19.297 1.00 96.38 115 TYR A O 1
ATOM 945 N N . ARG A 1 116 ? 22.927 -2.716 -17.276 1.00 95.94 116 ARG A N 1
ATOM 946 C CA . ARG A 1 116 ? 23.889 -1.607 -17.392 1.00 95.94 116 ARG A CA 1
ATOM 947 C C . ARG A 1 116 ? 24.965 -1.834 -18.456 1.00 95.94 116 ARG A C 1
ATOM 949 O O . ARG A 1 116 ? 25.561 -0.862 -18.906 1.00 95.94 116 ARG A O 1
ATOM 956 N N . LYS A 1 117 ? 25.255 -3.089 -18.814 1.00 95.56 117 LYS A N 1
ATOM 957 C CA . LYS A 1 117 ? 26.233 -3.448 -19.855 1.00 95.56 117 LYS A CA 1
ATOM 958 C C . LYS A 1 117 ? 25.587 -3.543 -21.236 1.00 95.56 117 LYS A C 1
ATOM 960 O O . LYS A 1 117 ? 26.268 -3.305 -22.227 1.00 95.56 117 LYS A O 1
ATOM 965 N N . THR A 1 118 ? 24.310 -3.924 -21.303 1.00 93.88 118 THR A N 1
ATOM 966 C CA . THR A 1 118 ? 23.632 -4.259 -22.564 1.00 93.88 118 THR A CA 1
ATOM 967 C C . THR A 1 118 ? 22.688 -3.175 -23.077 1.00 93.88 118 THR A C 1
ATOM 969 O O . THR A 1 118 ? 22.420 -3.144 -24.276 1.00 93.88 118 THR A O 1
ATOM 972 N N . LEU A 1 119 ? 22.186 -2.290 -22.210 1.00 93.31 119 LEU A N 1
ATOM 973 C CA . LEU A 1 119 ? 21.172 -1.294 -22.557 1.00 93.31 119 LEU A CA 1
ATOM 974 C C . LEU A 1 119 ? 21.709 0.145 -22.467 1.00 93.31 119 LEU A C 1
ATOM 976 O O . LEU A 1 119 ? 22.616 0.417 -21.677 1.00 93.31 119 LEU A O 1
ATOM 980 N N . PRO A 1 120 ? 21.125 1.091 -23.229 1.00 94.31 120 PRO A N 1
ATOM 981 C CA . PRO A 1 120 ? 21.374 2.521 -23.050 1.00 94.31 120 PRO A CA 1
ATOM 982 C C . PRO A 1 120 ? 21.062 2.996 -21.624 1.00 94.31 120 PRO A C 1
ATOM 984 O O . PRO A 1 120 ? 20.158 2.474 -20.975 1.00 94.31 120 PRO A O 1
ATOM 987 N N . GLU A 1 121 ? 21.761 4.032 -21.150 1.00 91.06 121 GLU A N 1
ATOM 988 C CA . GLU A 1 121 ? 21.611 4.549 -19.777 1.00 91.06 121 GLU A CA 1
ATOM 989 C C . GLU A 1 121 ? 20.195 5.040 -19.438 1.00 91.06 121 GLU A C 1
ATOM 991 O O . GLU A 1 121 ? 19.810 5.053 -18.270 1.00 91.06 121 GLU A O 1
ATOM 996 N N . ASP A 1 122 ? 19.416 5.443 -20.442 1.00 91.81 122 ASP A N 1
ATOM 997 C CA . ASP A 1 122 ? 18.040 5.921 -20.308 1.00 91.81 122 ASP A CA 1
ATOM 998 C C . ASP A 1 122 ? 16.977 4.858 -20.622 1.00 91.81 122 ASP A C 1
ATOM 1000 O O . ASP A 1 122 ? 15.790 5.170 -20.736 1.00 91.81 122 ASP A O 1
ATOM 1004 N N . HIS A 1 123 ? 17.373 3.588 -20.725 1.00 92.69 123 HIS A N 1
ATOM 1005 C CA . HIS A 1 123 ? 16.443 2.508 -21.015 1.00 92.69 123 HIS A CA 1
ATOM 1006 C C . HIS A 1 123 ? 15.460 2.262 -19.857 1.00 92.69 123 HIS A C 1
ATOM 1008 O O . HIS A 1 123 ? 15.842 2.162 -18.688 1.00 92.69 123 HIS A O 1
ATOM 1014 N N . SER A 1 124 ? 14.179 2.066 -20.181 1.00 91.12 124 SER A N 1
ATOM 1015 C CA . SER A 1 124 ? 13.094 1.876 -19.203 1.00 91.12 124 SER A CA 1
ATOM 1016 C C . SER A 1 124 ? 13.319 0.690 -18.254 1.00 91.12 124 SER A C 1
ATOM 1018 O O . SER A 1 124 ? 13.033 0.791 -17.063 1.00 91.12 124 SER A O 1
ATOM 1020 N N . SER A 1 125 ? 13.900 -0.414 -18.737 1.00 92.38 125 SER A N 1
ATOM 1021 C CA . SER A 1 125 ? 14.284 -1.564 -17.898 1.00 92.38 125 SER A CA 1
ATOM 1022 C C . SER A 1 125 ? 15.236 -1.200 -16.751 1.00 92.38 125 SER A C 1
ATOM 1024 O O . SER A 1 125 ? 15.095 -1.750 -15.660 1.00 92.38 125 SER A O 1
ATOM 1026 N N . LEU A 1 126 ? 16.165 -0.251 -16.945 1.00 95.62 126 LEU A N 1
ATOM 1027 C CA . LEU A 1 126 ? 17.030 0.232 -15.862 1.00 95.62 126 LEU A CA 1
ATOM 1028 C C . LEU A 1 126 ? 16.209 0.985 -14.813 1.00 95.62 126 LEU A C 1
ATOM 1030 O O . LEU A 1 126 ? 16.348 0.717 -13.620 1.00 95.62 126 LEU A O 1
ATOM 1034 N N . ALA A 1 127 ? 15.314 1.876 -15.251 1.00 95.88 127 ALA A N 1
ATOM 1035 C CA . ALA A 1 127 ? 14.428 2.606 -14.349 1.00 95.88 127 ALA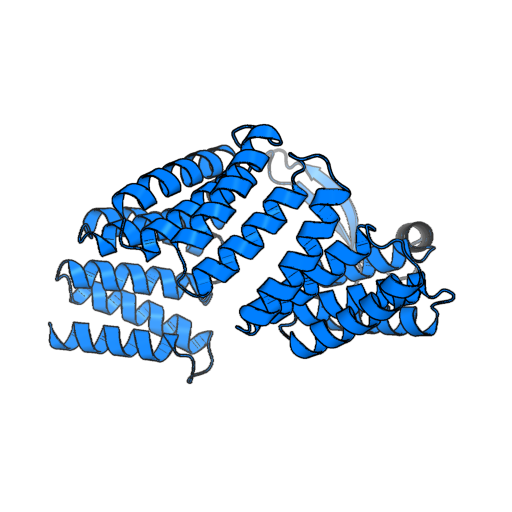 A CA 1
ATOM 1036 C C . ALA A 1 127 ? 13.525 1.666 -13.539 1.00 95.88 127 ALA A C 1
ATOM 1038 O O . ALA A 1 127 ? 13.382 1.846 -12.331 1.00 95.88 127 ALA A O 1
ATOM 1039 N N . ASN A 1 128 ? 12.956 0.643 -14.179 1.00 93.88 128 ASN A N 1
ATOM 1040 C CA . ASN A 1 128 ? 12.091 -0.336 -13.521 1.00 93.88 128 ASN A CA 1
ATOM 1041 C C . ASN A 1 128 ? 12.856 -1.163 -12.483 1.00 93.88 128 ASN A C 1
ATOM 1043 O O . ASN A 1 128 ? 12.379 -1.336 -11.362 1.00 93.88 128 ASN A O 1
ATOM 1047 N N . THR A 1 129 ? 14.061 -1.631 -12.814 1.00 96.50 129 THR A N 1
ATOM 1048 C CA . THR A 1 129 ? 14.893 -2.375 -11.860 1.00 96.50 129 THR A CA 1
ATOM 1049 C C . THR A 1 129 ? 15.327 -1.493 -10.690 1.00 96.50 129 THR A C 1
ATOM 1051 O O . THR A 1 129 ? 15.207 -1.919 -9.545 1.00 96.50 129 THR A O 1
ATOM 1054 N N . TYR A 1 130 ? 15.741 -0.244 -10.933 1.00 98.25 130 TYR A N 1
ATOM 1055 C CA . TYR A 1 130 ? 16.035 0.698 -9.849 1.00 98.25 130 TYR A CA 1
ATOM 1056 C C . TYR A 1 130 ? 14.813 0.964 -8.963 1.00 98.25 130 TYR A C 1
ATOM 1058 O O . TYR A 1 130 ? 14.934 0.920 -7.743 1.00 98.25 130 TYR A O 1
ATOM 1066 N N . ASN A 1 131 ? 13.631 1.173 -9.550 1.00 97.25 131 ASN A N 1
ATOM 1067 C CA . ASN A 1 131 ? 12.396 1.365 -8.792 1.00 97.25 131 ASN A CA 1
ATOM 1068 C C . ASN A 1 131 ? 12.094 0.160 -7.889 1.00 97.25 131 ASN A C 1
ATOM 1070 O O . ASN A 1 131 ? 11.761 0.338 -6.723 1.00 97.25 131 ASN A O 1
ATOM 1074 N N . ASN A 1 132 ? 12.254 -1.062 -8.396 1.00 97.19 132 ASN A N 1
ATOM 1075 C CA . ASN A 1 132 ? 11.953 -2.267 -7.625 1.00 97.19 132 ASN A CA 1
ATOM 1076 C C . ASN A 1 132 ? 12.991 -2.558 -6.530 1.00 97.19 132 ASN A C 1
ATOM 1078 O O . ASN A 1 132 ? 12.626 -3.049 -5.463 1.00 97.19 132 ASN A O 1
ATOM 1082 N N . ILE A 1 133 ? 14.263 -2.199 -6.743 1.00 98.25 133 ILE A N 1
ATOM 1083 C CA . ILE A 1 133 ? 15.267 -2.195 -5.666 1.00 98.25 133 ILE A CA 1
ATOM 1084 C C . ILE A 1 133 ? 14.879 -1.169 -4.595 1.00 98.25 133 ILE A C 1
ATOM 1086 O O . ILE A 1 133 ? 14.936 -1.477 -3.405 1.00 98.25 133 ILE A O 1
ATOM 1090 N N . GLY A 1 134 ? 14.456 0.030 -5.013 1.00 97.75 134 GLY A N 1
ATOM 1091 C CA . GLY A 1 134 ? 13.963 1.074 -4.118 1.00 97.75 134 GLY A CA 1
ATOM 1092 C C . GLY A 1 134 ? 12.810 0.582 -3.244 1.00 97.75 134 GLY A C 1
ATOM 1093 O O . GLY A 1 134 ? 12.884 0.693 -2.023 1.00 97.75 134 GLY A O 1
ATOM 1094 N N . LEU A 1 135 ? 11.815 -0.064 -3.857 1.00 96.50 135 LEU A N 1
ATOM 1095 C CA . LEU A 1 135 ? 10.669 -0.665 -3.170 1.00 96.50 135 LEU A CA 1
ATOM 1096 C C . LEU A 1 135 ? 11.082 -1.745 -2.167 1.00 96.50 135 LEU A C 1
ATOM 1098 O O . LEU A 1 135 ? 10.608 -1.748 -1.034 1.00 96.50 135 LEU A O 1
ATOM 1102 N N . ALA A 1 136 ? 11.997 -2.638 -2.543 1.00 97.31 136 ALA A N 1
ATOM 1103 C CA . ALA A 1 136 ? 12.476 -3.669 -1.629 1.00 97.31 136 ALA A CA 1
ATOM 1104 C C . ALA A 1 136 ? 13.205 -3.066 -0.412 1.00 97.31 136 ALA A C 1
ATOM 1106 O O . ALA A 1 136 ? 13.044 -3.554 0.707 1.00 97.31 136 ALA A O 1
ATOM 1107 N N . TYR A 1 137 ? 13.982 -1.990 -0.595 1.00 98.19 137 TYR A N 1
ATOM 1108 C CA . TYR A 1 137 ? 14.603 -1.273 0.524 1.00 98.19 137 TYR A CA 1
ATOM 1109 C C . TYR A 1 137 ? 13.596 -0.520 1.393 1.00 98.19 137 TYR A C 1
ATOM 1111 O O . TYR A 1 137 ? 13.756 -0.528 2.615 1.00 98.19 137 TYR A O 1
ATOM 1119 N N . ASP A 1 138 ? 12.568 0.079 0.794 1.00 95.88 138 ASP A N 1
ATOM 1120 C CA . ASP A 1 138 ? 11.481 0.750 1.513 1.00 95.88 138 ASP A CA 1
ATOM 1121 C C . ASP A 1 138 ? 10.725 -0.237 2.412 1.00 95.88 138 ASP A C 1
ATOM 1123 O O . ASP A 1 138 ? 10.603 -0.018 3.615 1.00 95.88 138 ASP A O 1
ATOM 1127 N N . ASN A 1 139 ? 10.376 -1.410 1.877 1.00 94.44 139 ASN A N 1
ATOM 1128 C CA . ASN A 1 139 ? 9.744 -2.492 2.637 1.00 94.44 139 ASN A CA 1
ATOM 1129 C C . ASN A 1 139 ? 10.616 -3.034 3.787 1.00 94.44 139 ASN A C 1
ATOM 1131 O O . ASN A 1 139 ? 10.100 -3.573 4.764 1.00 94.44 139 ASN A O 1
ATOM 1135 N N . MET A 1 140 ? 11.944 -2.893 3.698 1.00 95.75 140 MET A N 1
ATOM 1136 C CA . MET A 1 140 ? 12.874 -3.212 4.791 1.00 95.75 140 MET A CA 1
ATOM 1137 C C . MET A 1 140 ? 13.051 -2.066 5.801 1.00 95.75 140 MET A C 1
ATOM 1139 O O . MET A 1 140 ? 13.840 -2.203 6.738 1.00 95.75 140 MET A O 1
ATOM 1143 N N . GLY A 1 141 ? 12.390 -0.924 5.602 1.00 95.00 141 GLY A N 1
ATOM 1144 C CA . GLY A 1 141 ? 12.567 0.290 6.400 1.00 95.00 141 GLY A CA 1
ATOM 1145 C C . GLY A 1 141 ? 13.891 1.019 6.141 1.00 95.00 141 GLY A C 1
ATOM 1146 O O . GLY A 1 141 ? 14.270 1.910 6.900 1.00 95.00 141 GLY A O 1
ATOM 1147 N N . ASN A 1 142 ? 14.632 0.661 5.085 1.00 97.75 142 ASN A N 1
ATOM 1148 C CA . ASN A 1 142 ? 15.873 1.337 4.708 1.00 97.75 142 ASN A CA 1
ATOM 1149 C C . ASN A 1 142 ? 15.586 2.493 3.742 1.00 97.75 142 ASN A C 1
ATOM 1151 O O . ASN A 1 142 ? 15.930 2.459 2.557 1.00 97.75 142 ASN A O 1
ATOM 1155 N N . TYR A 1 143 ? 14.957 3.532 4.282 1.00 97.62 143 TYR A N 1
ATOM 1156 C CA . TYR A 1 143 ? 14.460 4.670 3.513 1.00 97.62 143 TYR A CA 1
ATOM 1157 C C . TYR A 1 143 ? 15.559 5.433 2.761 1.00 97.62 143 TYR A C 1
ATOM 1159 O O . TYR A 1 143 ? 15.343 5.875 1.636 1.00 97.62 143 TYR A O 1
ATOM 1167 N N . SER A 1 144 ? 16.768 5.543 3.322 1.00 97.56 144 SER A N 1
ATOM 1168 C CA . SER A 1 144 ? 17.885 6.222 2.648 1.00 97.56 144 SER A CA 1
ATOM 1169 C C . SER A 1 144 ? 18.307 5.510 1.362 1.00 97.56 144 SER A C 1
ATOM 1171 O O . SER A 1 144 ? 18.487 6.164 0.336 1.00 97.56 144 SER A O 1
ATOM 1173 N N . LYS A 1 145 ? 18.422 4.175 1.389 1.00 97.69 145 LYS A N 1
ATOM 1174 C CA . LYS A 1 145 ? 18.706 3.402 0.173 1.00 97.69 145 LYS A CA 1
ATOM 1175 C C . LYS A 1 145 ? 17.521 3.411 -0.787 1.00 97.69 145 LYS A C 1
ATOM 1177 O O . LYS A 1 145 ? 17.732 3.531 -1.989 1.00 97.69 145 LYS A O 1
ATOM 1182 N N . ALA A 1 146 ? 16.293 3.325 -0.273 1.00 98.12 146 ALA A N 1
ATOM 1183 C CA . ALA A 1 146 ? 15.095 3.414 -1.102 1.00 98.12 146 ALA A CA 1
ATOM 1184 C C . ALA A 1 146 ? 15.089 4.703 -1.940 1.00 98.12 146 ALA A C 1
ATOM 1186 O O . ALA A 1 146 ? 14.950 4.642 -3.161 1.00 98.12 146 ALA A O 1
ATOM 1187 N N . LEU A 1 147 ? 15.348 5.853 -1.303 1.00 98.38 147 LEU A N 1
ATOM 1188 C CA . LEU A 1 147 ? 15.459 7.149 -1.978 1.00 98.38 147 LEU A CA 1
ATOM 1189 C C . LEU A 1 147 ? 16.577 7.175 -3.021 1.00 98.38 147 LEU A C 1
ATOM 1191 O O . LEU A 1 147 ? 16.329 7.613 -4.139 1.00 98.38 147 LEU A O 1
ATOM 1195 N N . GLU A 1 148 ? 17.774 6.665 -2.709 1.00 98.19 148 GLU A N 1
ATOM 1196 C CA . GLU A 1 148 ? 18.886 6.616 -3.673 1.00 98.19 148 GLU A CA 1
ATOM 1197 C C . GLU A 1 148 ? 18.477 5.906 -4.976 1.00 98.19 148 GLU A C 1
ATOM 1199 O O . GLU A 1 148 ? 18.772 6.366 -6.083 1.00 98.19 148 GLU A O 1
ATOM 1204 N N . PHE A 1 149 ? 17.778 4.778 -4.850 1.00 98.38 149 PHE A N 1
ATOM 1205 C CA . PHE A 1 149 ? 17.338 3.980 -5.987 1.00 98.38 149 PHE A CA 1
ATOM 1206 C C . PHE A 1 149 ? 16.137 4.593 -6.717 1.00 98.38 149 PHE A C 1
ATOM 1208 O O . PHE A 1 149 ? 16.143 4.643 -7.950 1.00 98.38 149 PHE A O 1
ATOM 1215 N N . TYR A 1 150 ? 15.154 5.137 -5.997 1.00 98.31 150 TYR A N 1
ATOM 1216 C CA . TYR A 1 150 ? 14.046 5.862 -6.618 1.00 98.31 150 TYR A CA 1
ATOM 1217 C C . TYR A 1 150 ? 14.512 7.123 -7.358 1.00 98.31 150 TYR A C 1
ATOM 1219 O O . TYR A 1 150 ? 14.023 7.400 -8.453 1.00 98.31 150 TYR A O 1
ATOM 1227 N N . GLU A 1 151 ? 15.505 7.847 -6.836 1.00 97.50 151 GLU A N 1
ATOM 1228 C CA . GLU A 1 151 ? 16.098 9.010 -7.505 1.00 97.50 151 GLU A CA 1
ATOM 1229 C C . GLU A 1 151 ? 16.826 8.629 -8.803 1.00 97.50 151 GLU A C 1
ATOM 1231 O O . GLU A 1 151 ? 16.764 9.366 -9.789 1.00 97.50 151 GLU A O 1
ATOM 1236 N N . LYS A 1 152 ? 17.497 7.471 -8.849 1.00 97.69 152 LYS A N 1
ATOM 1237 C CA . LYS A 1 152 ? 18.075 6.947 -10.101 1.00 97.69 152 LYS A CA 1
ATOM 1238 C C . LYS A 1 152 ? 16.982 6.587 -11.107 1.00 97.69 152 LYS A C 1
ATOM 1240 O O . LYS A 1 152 ? 17.092 6.949 -12.277 1.00 97.69 152 LYS A O 1
ATOM 1245 N N . ALA A 1 153 ? 15.923 5.915 -10.653 1.00 97.56 153 ALA A N 1
ATOM 1246 C CA . ALA A 1 153 ? 14.804 5.524 -11.504 1.00 97.56 153 ALA A CA 1
ATOM 1247 C C . ALA A 1 153 ? 14.090 6.740 -12.112 1.00 97.56 153 ALA A C 1
ATOM 1249 O O . ALA A 1 153 ? 13.832 6.768 -13.317 1.00 97.56 153 ALA A O 1
ATOM 1250 N N . ILE A 1 154 ? 13.796 7.757 -11.296 1.00 96.88 154 ILE A N 1
ATOM 1251 C CA . ILE A 1 154 ? 13.045 8.924 -11.757 1.00 96.88 154 ILE A CA 1
ATOM 1252 C C . ILE A 1 154 ? 13.855 9.791 -12.720 1.00 96.88 154 ILE A C 1
ATOM 1254 O O . ILE A 1 154 ? 13.299 10.222 -13.720 1.00 96.88 154 ILE A O 1
ATOM 1258 N N . LYS A 1 155 ? 15.174 9.942 -12.519 1.00 97.06 155 LYS A N 1
ATOM 1259 C CA . LYS A 1 155 ? 16.052 10.657 -13.466 1.00 97.06 155 LYS A CA 1
ATOM 1260 C C . LYS A 1 155 ? 16.027 10.040 -14.865 1.00 97.06 155 LYS A C 1
ATOM 1262 O O . LYS A 1 155 ? 16.007 10.760 -15.860 1.00 97.06 155 LYS A O 1
ATOM 1267 N N . ILE A 1 156 ? 16.007 8.707 -14.950 1.00 97.12 156 ILE A N 1
ATOM 1268 C CA . ILE A 1 156 ? 15.886 8.005 -16.235 1.00 97.12 156 ILE A CA 1
ATOM 1269 C C . ILE A 1 156 ? 14.516 8.276 -16.865 1.00 97.12 156 ILE A C 1
ATOM 1271 O O . ILE A 1 156 ? 14.435 8.602 -18.051 1.00 97.12 156 ILE A O 1
ATOM 1275 N N . LYS A 1 157 ? 13.438 8.179 -16.081 1.00 96.62 157 LYS A N 1
ATOM 1276 C CA . LYS A 1 157 ? 12.073 8.438 -16.560 1.00 96.62 157 LYS A CA 1
ATOM 1277 C C . LYS A 1 157 ? 11.877 9.885 -17.015 1.00 96.62 157 LYS A C 1
ATOM 1279 O O . LYS A 1 157 ? 11.295 10.099 -18.067 1.00 96.62 157 LYS A O 1
ATOM 1284 N N . GLU A 1 158 ? 12.401 10.867 -16.285 1.00 95.88 158 GLU A N 1
ATOM 1285 C CA . GLU A 1 158 ? 12.318 12.292 -16.644 1.00 95.88 158 GLU A CA 1
ATOM 1286 C C . GLU A 1 158 ? 13.032 12.596 -17.968 1.00 95.88 158 GLU A C 1
ATOM 1288 O O . GLU A 1 158 ? 12.595 13.465 -18.718 1.00 95.88 158 GLU A O 1
ATOM 1293 N N . LYS A 1 159 ? 14.112 11.866 -18.280 1.00 95.44 159 LYS A N 1
ATOM 1294 C CA . LYS A 1 159 ? 14.832 12.003 -19.552 1.00 95.44 159 LYS A CA 1
ATOM 1295 C C . LYS A 1 159 ? 14.127 11.301 -20.718 1.00 95.44 159 LYS A C 1
ATOM 1297 O O . LYS A 1 159 ? 14.209 11.774 -21.848 1.00 95.44 159 LYS A O 1
ATOM 1302 N N . SER A 1 160 ? 13.488 10.160 -20.461 1.00 94.38 160 SER A N 1
ATOM 1303 C CA . SER A 1 160 ? 12.948 9.271 -21.502 1.00 94.38 160 SER A CA 1
ATOM 1304 C C . SER A 1 160 ? 11.453 9.452 -21.780 1.00 94.38 160 SER A C 1
ATOM 1306 O O . SER A 1 160 ? 10.989 9.066 -22.853 1.00 94.38 160 SER A O 1
ATOM 1308 N N . LEU A 1 161 ? 10.692 10.034 -20.850 1.00 94.06 161 LEU A N 1
ATOM 1309 C CA . LEU A 1 161 ? 9.237 10.153 -20.938 1.00 94.06 161 LEU A CA 1
ATOM 1310 C C . LEU A 1 161 ? 8.778 11.613 -21.075 1.00 94.06 161 LEU A C 1
ATOM 1312 O O . LEU A 1 161 ? 9.434 12.529 -20.579 1.00 94.06 161 LEU A O 1
ATOM 1316 N N . PRO A 1 162 ? 7.605 11.854 -21.692 1.00 95.00 162 PRO A N 1
ATOM 1317 C CA . PRO A 1 162 ? 6.974 13.169 -21.669 1.00 95.00 162 PRO A CA 1
ATOM 1318 C C . PRO A 1 162 ? 6.697 13.654 -20.231 1.00 95.00 162 PRO A C 1
ATOM 1320 O O . PRO A 1 162 ? 6.332 12.838 -19.384 1.00 95.00 162 PRO A O 1
ATOM 1323 N N . PRO A 1 163 ? 6.730 14.974 -19.953 1.00 92.06 163 PRO A N 1
ATOM 1324 C CA . PRO A 1 163 ? 6.588 15.511 -18.591 1.00 92.06 163 PRO A CA 1
ATOM 1325 C C . PRO A 1 163 ? 5.310 15.118 -17.832 1.00 92.06 163 PRO A C 1
ATOM 1327 O O . PRO A 1 163 ? 5.305 15.111 -16.608 1.00 92.06 163 PRO A O 1
ATOM 1330 N N . ASN A 1 164 ? 4.222 14.797 -18.542 1.00 93.44 164 ASN A N 1
ATOM 1331 C CA . ASN A 1 164 ? 2.947 14.385 -17.941 1.00 93.44 164 ASN A CA 1
ATOM 1332 C C . ASN A 1 164 ? 2.683 12.875 -18.096 1.00 93.44 164 ASN A C 1
ATOM 1334 O O . ASN A 1 164 ? 1.527 12.457 -18.126 1.00 93.44 164 ASN A O 1
ATOM 1338 N N . HIS A 1 165 ? 3.719 12.052 -18.264 1.00 93.94 165 HIS A N 1
ATOM 1339 C CA . HIS A 1 165 ? 3.544 10.606 -18.378 1.00 93.94 165 HIS A CA 1
ATOM 1340 C C . HIS A 1 165 ? 3.153 9.987 -17.017 1.00 93.94 165 HIS A C 1
ATOM 1342 O O . HIS A 1 165 ? 3.835 10.267 -16.029 1.00 93.94 165 HIS A O 1
ATOM 1348 N N . PRO A 1 166 ? 2.127 9.113 -16.934 1.00 91.94 166 PRO A N 1
ATOM 1349 C CA . PRO A 1 166 ? 1.676 8.508 -15.672 1.00 91.94 166 PRO A CA 1
ATOM 1350 C C . PRO A 1 166 ? 2.782 7.830 -14.844 1.00 91.94 166 PRO A C 1
ATOM 1352 O O . PRO A 1 166 ? 2.818 7.972 -13.626 1.00 91.94 166 PRO A O 1
ATOM 1355 N N . ASP A 1 167 ? 3.749 7.172 -15.491 1.00 92.31 167 ASP A N 1
ATOM 1356 C CA . ASP A 1 167 ? 4.885 6.536 -14.801 1.00 92.31 167 ASP A CA 1
ATOM 1357 C C . ASP A 1 167 ? 5.764 7.500 -13.983 1.00 92.31 167 ASP A C 1
ATOM 1359 O O . ASP A 1 167 ? 6.447 7.045 -13.057 1.00 92.31 167 ASP A O 1
ATOM 1363 N N . LEU A 1 168 ? 5.785 8.798 -14.322 1.00 96.25 168 LEU A N 1
ATOM 1364 C CA . LEU A 1 168 ? 6.437 9.832 -13.509 1.00 96.25 168 LEU A CA 1
ATOM 1365 C C . LEU A 1 168 ? 5.635 10.097 -12.235 1.00 96.25 168 LEU A C 1
ATOM 1367 O O . LEU A 1 168 ? 6.222 10.209 -11.161 1.00 96.25 168 LEU A O 1
ATOM 1371 N N . ALA A 1 169 ? 4.306 10.124 -12.346 1.00 96.31 169 ALA A N 1
ATOM 1372 C CA . ALA A 1 169 ? 3.392 10.289 -11.221 1.00 96.31 169 ALA A CA 1
ATOM 1373 C C . ALA A 1 169 ? 3.584 9.160 -10.195 1.00 96.31 169 ALA A C 1
ATOM 1375 O O . ALA A 1 169 ? 3.856 9.423 -9.024 1.00 96.31 169 ALA A O 1
ATOM 1376 N N . THR A 1 170 ? 3.623 7.903 -10.657 1.00 94.38 170 THR A N 1
ATOM 1377 C CA . THR A 1 170 ? 3.932 6.742 -9.803 1.00 94.38 170 THR A CA 1
ATOM 1378 C C . THR A 1 170 ? 5.291 6.874 -9.110 1.00 94.38 170 THR A C 1
ATOM 1380 O O . THR A 1 170 ? 5.413 6.576 -7.923 1.00 94.38 170 THR A O 1
ATOM 1383 N N . SER A 1 171 ? 6.324 7.343 -9.816 1.00 96.06 171 SER A N 1
ATOM 1384 C CA . SER A 1 171 ? 7.650 7.524 -9.216 1.00 96.06 171 SER A CA 1
ATOM 1385 C C . SER A 1 171 ? 7.683 8.638 -8.169 1.00 96.06 171 SER A C 1
ATOM 1387 O O . SER A 1 171 ? 8.275 8.439 -7.108 1.00 96.06 171 SER A O 1
ATOM 1389 N N . TYR A 1 172 ? 7.026 9.775 -8.412 1.00 98.31 172 TYR A N 1
ATOM 1390 C CA . TYR A 1 172 ? 6.892 10.816 -7.393 1.00 98.31 172 TYR A CA 1
ATOM 1391 C C . TYR A 1 172 ? 6.083 10.324 -6.190 1.00 98.31 172 TYR A C 1
ATOM 1393 O O . TYR A 1 172 ? 6.489 10.577 -5.059 1.00 98.31 172 TYR A O 1
ATOM 1401 N N . ASN A 1 173 ? 5.012 9.557 -6.408 1.00 97.00 173 ASN A N 1
ATOM 1402 C CA . ASN A 1 173 ? 4.239 8.955 -5.326 1.00 97.00 173 ASN A CA 1
ATOM 1403 C C . ASN A 1 173 ? 5.104 8.053 -4.428 1.00 97.00 173 ASN A C 1
ATOM 1405 O O . ASN A 1 173 ? 5.077 8.216 -3.211 1.00 97.00 173 ASN A O 1
ATOM 1409 N N . ASN A 1 174 ? 5.917 7.163 -5.008 1.00 96.50 174 ASN A N 1
ATOM 1410 C CA . ASN A 1 174 ? 6.796 6.274 -4.235 1.00 96.50 174 ASN A CA 1
ATOM 1411 C C . ASN A 1 174 ? 7.824 7.062 -3.407 1.00 96.50 174 ASN A C 1
ATOM 1413 O O . ASN A 1 174 ? 8.059 6.759 -2.242 1.00 96.50 174 ASN A O 1
ATOM 1417 N N . ILE A 1 175 ? 8.411 8.121 -3.975 1.00 98.31 175 ILE A N 1
ATOM 1418 C CA . ILE A 1 175 ? 9.338 8.996 -3.240 1.00 98.31 175 ILE A CA 1
ATOM 1419 C C . ILE A 1 175 ? 8.609 9.736 -2.107 1.00 98.31 175 ILE A C 1
ATOM 1421 O O . ILE A 1 175 ? 9.136 9.845 -0.997 1.00 98.31 175 ILE A O 1
ATOM 1425 N N . GLY A 1 176 ? 7.396 10.231 -2.370 1.00 98.12 176 GLY A N 1
ATOM 1426 C CA . GLY A 1 176 ? 6.550 10.879 -1.370 1.00 98.12 176 GLY A CA 1
ATOM 1427 C C . GLY A 1 176 ? 6.204 9.948 -0.208 1.00 98.12 176 GLY A C 1
ATOM 1428 O O . GLY A 1 176 ? 6.260 10.364 0.951 1.00 98.12 176 GLY A O 1
ATOM 1429 N N . GLU A 1 177 ? 5.932 8.677 -0.497 1.00 97.62 177 GLU A N 1
ATOM 1430 C CA . GLU A 1 177 ? 5.682 7.643 0.507 1.00 97.62 177 GLU A CA 1
ATOM 1431 C C . GLU A 1 177 ? 6.885 7.409 1.413 1.00 97.62 177 GLU A C 1
ATOM 1433 O O . GLU A 1 177 ? 6.735 7.466 2.635 1.00 97.62 177 GLU A O 1
ATOM 1438 N N . VAL A 1 178 ? 8.086 7.286 0.846 1.00 98.06 178 VAL A N 1
ATOM 1439 C CA . VAL A 1 178 ? 9.306 7.146 1.650 1.00 98.06 178 VAL A CA 1
ATOM 1440 C C . VAL A 1 178 ? 9.505 8.357 2.568 1.00 98.06 178 VAL A C 1
ATOM 1442 O O . VAL A 1 178 ? 9.763 8.194 3.762 1.00 98.06 178 VAL A O 1
ATOM 1445 N N . TYR A 1 179 ? 9.326 9.584 2.064 1.00 98.56 179 TYR A N 1
ATOM 1446 C CA . TYR A 1 179 ? 9.430 10.780 2.910 1.00 98.56 179 TYR A CA 1
ATOM 1447 C C . TYR A 1 179 ? 8.365 10.825 4.010 1.00 98.56 179 TYR A C 1
ATOM 1449 O O . TYR A 1 179 ? 8.683 11.232 5.130 1.00 98.56 179 TYR A O 1
ATOM 1457 N N . ARG A 1 180 ? 7.133 10.378 3.734 1.00 98.00 180 ARG A N 1
ATOM 1458 C CA . ARG A 1 180 ? 6.075 10.262 4.750 1.00 98.00 180 ARG A CA 1
ATOM 1459 C C . ARG A 1 180 ? 6.473 9.252 5.825 1.00 98.00 180 ARG A C 1
ATOM 1461 O O . ARG A 1 180 ? 6.362 9.567 7.005 1.00 98.00 180 ARG A O 1
ATOM 1468 N N . ASN A 1 181 ? 6.986 8.087 5.435 1.00 95.88 181 ASN A N 1
ATOM 1469 C CA . ASN A 1 181 ? 7.425 7.039 6.362 1.00 95.88 181 ASN A CA 1
ATOM 1470 C C . ASN A 1 181 ? 8.621 7.490 7.227 1.00 95.88 181 ASN A C 1
ATOM 1472 O O . ASN A 1 181 ? 8.751 7.074 8.376 1.00 95.88 181 ASN A O 1
ATOM 1476 N N . MET A 1 182 ? 9.457 8.402 6.718 1.00 96.88 182 MET A N 1
ATOM 1477 C CA . MET A 1 182 ? 10.518 9.077 7.481 1.00 96.88 182 MET A CA 1
ATOM 1478 C C . MET A 1 182 ? 10.016 10.210 8.397 1.00 96.88 182 MET A C 1
ATOM 1480 O O . MET A 1 182 ? 10.820 10.829 9.094 1.00 96.88 182 MET A O 1
ATOM 1484 N N . GLY A 1 183 ? 8.723 10.544 8.369 1.00 96.75 183 GLY A N 1
ATOM 1485 C CA . GLY A 1 183 ? 8.149 11.675 9.104 1.00 96.75 183 GLY A CA 1
ATOM 1486 C C . GLY A 1 183 ? 8.404 13.050 8.469 1.00 96.75 183 GLY A C 1
ATOM 1487 O O . GLY A 1 183 ? 8.052 14.075 9.051 1.00 96.75 183 GLY A O 1
ATOM 1488 N N . ASN A 1 184 ? 8.997 13.112 7.271 1.00 98.25 184 ASN A N 1
ATOM 1489 C CA . ASN A 1 184 ? 9.204 14.362 6.537 1.00 98.25 184 ASN A CA 1
ATOM 1490 C C . ASN A 1 184 ? 7.978 14.687 5.670 1.00 98.25 184 ASN A C 1
ATOM 1492 O O . ASN A 1 184 ? 8.004 14.605 4.439 1.00 98.25 184 ASN A O 1
ATOM 1496 N N . TYR A 1 185 ? 6.885 15.053 6.336 1.00 98.12 185 TYR A N 1
ATOM 1497 C CA . TYR A 1 185 ? 5.587 15.255 5.693 1.00 98.12 185 TYR A CA 1
ATOM 1498 C C . TYR A 1 185 ? 5.571 16.417 4.693 1.00 98.12 185 TYR A C 1
ATOM 1500 O O . TYR A 1 185 ? 4.908 16.318 3.665 1.00 98.12 185 TYR A O 1
ATOM 1508 N N . SER A 1 186 ? 6.339 17.486 4.934 1.00 97.94 186 SER A N 1
ATOM 1509 C CA . SER A 1 186 ? 6.442 18.610 3.992 1.00 97.94 186 SER A CA 1
ATOM 1510 C C . SER A 1 186 ? 7.038 18.171 2.657 1.00 97.94 186 SER A C 1
ATOM 1512 O O . SER A 1 186 ? 6.482 18.474 1.605 1.00 97.94 186 SER A O 1
ATOM 1514 N N . LYS A 1 187 ? 8.124 17.389 2.688 1.00 98.12 187 LYS A N 1
ATOM 1515 C CA . LYS A 1 187 ? 8.736 16.871 1.461 1.00 98.12 187 LYS A CA 1
ATOM 1516 C C . LYS A 1 187 ? 7.852 15.816 0.798 1.00 98.12 187 LYS A C 1
ATOM 1518 O O . LYS A 1 187 ? 7.745 15.798 -0.422 1.00 98.12 187 LYS A O 1
ATOM 1523 N N . ALA A 1 188 ? 7.162 14.986 1.583 1.00 98.50 188 ALA A N 1
ATOM 1524 C CA . ALA A 1 188 ? 6.162 14.062 1.052 1.00 98.50 188 ALA A CA 1
ATOM 1525 C C . ALA A 1 188 ? 5.067 14.795 0.258 1.00 98.50 188 ALA A C 1
ATOM 1527 O O . ALA A 1 188 ? 4.746 14.387 -0.856 1.00 98.50 188 ALA A O 1
ATOM 1528 N N . LEU A 1 189 ? 4.546 15.907 0.793 1.00 98.62 189 LEU A N 1
ATOM 1529 C CA . LEU A 1 189 ? 3.550 16.742 0.119 1.00 98.62 189 LEU A CA 1
ATOM 1530 C C . LEU A 1 189 ? 4.063 17.305 -1.210 1.00 98.62 189 LEU A C 1
ATOM 1532 O O . LEU A 1 189 ? 3.345 17.198 -2.197 1.00 98.62 189 LEU A O 1
ATOM 1536 N N . GLU A 1 190 ? 5.296 17.820 -1.275 1.00 98.50 190 GLU A N 1
ATOM 1537 C CA . GLU A 1 190 ? 5.883 18.307 -2.538 1.00 98.50 190 GLU A CA 1
ATOM 1538 C C . GLU A 1 190 ? 5.856 17.233 -3.638 1.00 98.50 190 GLU A C 1
ATOM 1540 O O . GLU A 1 190 ? 5.540 17.513 -4.796 1.00 98.50 190 GLU A O 1
ATOM 1545 N N . PHE A 1 191 ? 6.177 15.988 -3.283 1.00 98.56 191 PHE A N 1
ATOM 1546 C CA . PHE A 1 191 ? 6.180 14.867 -4.221 1.00 98.56 191 PHE A CA 1
ATOM 1547 C C . PHE A 1 191 ? 4.769 14.386 -4.576 1.00 98.56 191 PHE A C 1
ATOM 1549 O O . PHE A 1 191 ? 4.483 14.162 -5.754 1.00 98.56 191 PHE A O 1
ATOM 1556 N N . TYR A 1 192 ? 3.860 14.288 -3.605 1.00 98.62 192 TYR A N 1
ATOM 1557 C CA . TYR A 1 192 ? 2.466 13.935 -3.880 1.00 98.62 192 TYR A CA 1
ATOM 1558 C C . TYR A 1 192 ? 1.727 15.002 -4.698 1.00 98.62 192 TYR A C 1
ATOM 1560 O O . TYR A 1 192 ? 0.841 14.671 -5.483 1.00 98.62 192 TYR A O 1
ATOM 1568 N N . GLU A 1 193 ? 2.080 16.280 -4.560 1.00 98.44 193 GLU A N 1
ATOM 1569 C CA . GLU A 1 193 ? 1.512 17.354 -5.377 1.00 98.44 193 GLU A CA 1
ATOM 1570 C C . GLU A 1 193 ? 1.968 17.256 -6.840 1.00 98.44 193 GLU A C 1
ATOM 1572 O O . GLU A 1 193 ? 1.139 17.433 -7.736 1.00 98.44 193 GLU A O 1
ATOM 1577 N N . LYS A 1 194 ? 3.233 16.884 -7.095 1.00 98.12 194 LYS A N 1
ATOM 1578 C CA . LYS A 1 194 ? 3.727 16.581 -8.453 1.00 98.12 194 LYS A CA 1
ATOM 1579 C C . LYS A 1 194 ? 3.015 15.379 -9.071 1.00 98.12 194 LYS A C 1
ATOM 1581 O O . LYS A 1 194 ? 2.595 15.453 -10.225 1.00 98.12 194 LYS A O 1
ATOM 1586 N N . ASP A 1 195 ? 2.845 14.299 -8.306 1.00 98.06 195 ASP A N 1
ATOM 1587 C CA . ASP A 1 195 ? 2.032 13.147 -8.716 1.00 98.06 195 ASP A CA 1
ATOM 1588 C C . ASP A 1 195 ? 0.607 13.587 -9.085 1.00 98.06 195 ASP A C 1
ATOM 1590 O O . ASP A 1 195 ? 0.152 13.370 -10.208 1.00 98.06 195 ASP A O 1
ATOM 1594 N N . LEU A 1 196 ? -0.074 14.304 -8.187 1.00 98.19 196 LEU A N 1
ATOM 1595 C CA . LEU A 1 196 ? -1.437 14.772 -8.422 1.00 98.19 196 LEU A CA 1
ATOM 1596 C C . LEU A 1 196 ? -1.548 15.667 -9.666 1.00 98.19 196 LEU A C 1
ATOM 1598 O O . LEU A 1 196 ? -2.541 15.580 -10.393 1.00 98.19 196 LEU A O 1
ATOM 1602 N N . GLU A 1 197 ? -0.575 16.547 -9.912 1.00 98.06 197 GLU A N 1
ATOM 1603 C CA . GLU A 1 197 ? -0.555 17.412 -11.094 1.00 98.06 197 GLU A CA 1
ATOM 1604 C C . GLU A 1 197 ? -0.492 16.596 -12.390 1.00 98.06 197 GLU A C 1
ATOM 1606 O O . GLU A 1 197 ? -1.282 16.838 -13.310 1.00 98.06 197 GLU A O 1
ATOM 1611 N N . ILE A 1 198 ? 0.407 15.612 -12.455 1.00 97.81 198 ILE A N 1
ATOM 1612 C CA . ILE A 1 198 ? 0.559 14.739 -13.622 1.00 97.81 198 ILE A CA 1
ATOM 1613 C C . ILE A 1 198 ? -0.692 13.886 -13.810 1.00 97.81 198 ILE A C 1
ATOM 1615 O O . ILE A 1 198 ? -1.259 13.851 -14.906 1.00 97.81 198 ILE A O 1
ATOM 1619 N N . THR A 1 199 ? -1.168 13.246 -12.746 1.00 96.88 199 THR A N 1
ATOM 1620 C CA . THR A 1 199 ? -2.344 12.369 -12.763 1.00 96.88 199 THR A CA 1
ATOM 1621 C C . THR A 1 199 ? -3.598 13.133 -13.212 1.00 96.88 199 THR A C 1
ATOM 1623 O O . THR A 1 199 ? -4.375 12.627 -14.021 1.00 96.88 199 THR A O 1
ATOM 1626 N N . LYS A 1 200 ? -3.768 14.403 -12.810 1.00 97.00 200 LYS A N 1
ATOM 1627 C CA . LYS A 1 200 ? -4.861 15.276 -13.295 1.00 97.00 200 LYS A CA 1
ATOM 1628 C C . LYS A 1 200 ? -4.795 15.595 -14.785 1.00 97.00 200 LYS A C 1
ATOM 1630 O O . LYS A 1 200 ? -5.842 15.758 -15.405 1.00 97.00 200 LYS A O 1
ATOM 1635 N N . LYS A 1 201 ? -3.594 15.762 -15.340 1.00 96.44 201 LYS A N 1
ATOM 1636 C CA . LYS A 1 201 ? -3.402 16.104 -16.759 1.00 96.44 201 LYS A CA 1
ATOM 1637 C C . LYS A 1 201 ? -3.487 14.882 -17.669 1.00 96.44 201 LYS A C 1
ATOM 1639 O O . LYS A 1 201 ? -3.840 15.027 -18.835 1.00 96.44 201 LYS A O 1
ATOM 1644 N N . SER A 1 202 ? -3.129 13.710 -17.153 1.00 94.88 202 SER A N 1
ATOM 1645 C CA . SER A 1 202 ? -2.971 12.483 -17.937 1.00 94.88 202 SER A CA 1
ATOM 1646 C C . SER A 1 202 ? -4.178 11.549 -17.886 1.00 94.88 202 SER A C 1
ATOM 1648 O O . SER A 1 202 ? -4.377 10.789 -18.832 1.00 94.88 202 SER A O 1
ATOM 1650 N N . LEU A 1 203 ? -4.996 11.604 -16.828 1.00 92.81 203 LEU A N 1
ATOM 1651 C CA . LEU A 1 203 ? -6.078 10.645 -16.597 1.00 92.81 203 LEU A CA 1
ATOM 1652 C C . LEU A 1 203 ? -7.461 11.314 -16.500 1.00 92.81 203 LEU A C 1
ATOM 1654 O O . LEU A 1 203 ? -7.574 12.486 -16.134 1.00 92.81 203 LEU A O 1
ATOM 1658 N N . PRO A 1 204 ? -8.549 10.570 -16.784 1.00 93.38 204 PRO A N 1
ATOM 1659 C CA . PRO A 1 204 ? -9.909 11.076 -16.626 1.00 93.38 204 PRO A CA 1
ATOM 1660 C C . PRO A 1 204 ? -10.239 11.481 -15.174 1.00 93.38 204 PRO A C 1
ATOM 1662 O O . PRO A 1 204 ? -9.747 10.852 -14.238 1.00 93.38 204 PRO A O 1
ATOM 1665 N N . PRO A 1 205 ? -11.170 12.430 -14.942 1.00 89.75 205 PRO A N 1
ATOM 1666 C CA . PRO A 1 205 ? -11.448 12.985 -13.607 1.00 89.75 205 PRO A CA 1
ATOM 1667 C C . PRO A 1 205 ? -11.881 11.999 -12.507 1.00 89.75 205 PRO A C 1
ATOM 1669 O O . PRO A 1 205 ? -11.770 12.328 -11.330 1.00 89.75 205 PRO A O 1
ATOM 1672 N N . ASN A 1 206 ? -12.396 10.816 -12.865 1.00 91.81 206 ASN A N 1
ATOM 1673 C CA . ASN A 1 206 ? -12.815 9.779 -11.909 1.00 91.81 206 ASN A CA 1
ATOM 1674 C C . ASN A 1 206 ? -11.875 8.556 -11.908 1.00 91.81 206 ASN A C 1
ATOM 1676 O O . ASN A 1 206 ? -12.273 7.478 -11.463 1.00 91.81 206 ASN A O 1
ATOM 1680 N N . HIS A 1 207 ? -10.656 8.690 -12.438 1.00 92.81 207 HIS A N 1
ATOM 1681 C CA . HIS A 1 207 ? -9.695 7.592 -12.450 1.00 92.81 207 HIS A CA 1
ATOM 1682 C C . HIS A 1 207 ? -9.282 7.205 -11.014 1.00 92.81 207 HIS A C 1
ATOM 1684 O O . HIS A 1 207 ? -9.032 8.104 -10.205 1.00 92.81 207 HIS A O 1
ATOM 1690 N N . PRO A 1 208 ? -9.181 5.905 -10.670 1.00 92.12 208 PRO A N 1
ATOM 1691 C CA . PRO A 1 208 ? -8.773 5.458 -9.334 1.00 92.12 208 PRO A CA 1
ATOM 1692 C C . PRO A 1 208 ? -7.454 6.065 -8.837 1.00 92.12 208 PRO A C 1
ATOM 1694 O O . PRO A 1 208 ? -7.350 6.396 -7.658 1.00 92.12 208 PRO A O 1
ATOM 1697 N N . ASP A 1 209 ? -6.490 6.292 -9.729 1.00 93.12 209 ASP A N 1
ATOM 1698 C CA . ASP A 1 209 ? -5.191 6.879 -9.367 1.00 93.12 209 ASP A CA 1
ATOM 1699 C C . ASP A 1 209 ? -5.317 8.306 -8.820 1.00 93.12 209 ASP A C 1
ATOM 1701 O O . ASP A 1 209 ? -4.647 8.641 -7.849 1.00 93.12 209 ASP A O 1
ATOM 1705 N N . LEU A 1 210 ? -6.264 9.117 -9.320 1.00 96.50 210 LEU A N 1
ATOM 1706 C CA . LEU A 1 210 ? -6.550 10.432 -8.727 1.00 96.50 210 LEU A CA 1
ATOM 1707 C C . LEU A 1 210 ? -7.023 10.303 -7.279 1.00 96.50 210 LEU A C 1
ATOM 1709 O O . LEU A 1 210 ? -6.676 11.125 -6.429 1.00 96.50 210 LEU A O 1
ATOM 1713 N N . ALA A 1 211 ? -7.819 9.272 -6.984 1.00 97.19 211 ALA A N 1
ATOM 1714 C CA . ALA A 1 211 ? -8.243 9.011 -5.618 1.00 97.19 211 ALA A CA 1
ATOM 1715 C C . ALA A 1 211 ? -7.063 8.605 -4.729 1.00 97.19 211 ALA A C 1
ATOM 1717 O O . ALA A 1 211 ? -7.038 8.986 -3.557 1.00 97.19 211 ALA A O 1
ATOM 1718 N N . THR A 1 212 ? -6.101 7.852 -5.261 1.00 96.88 212 THR A N 1
ATOM 1719 C CA . THR A 1 212 ? -4.870 7.482 -4.552 1.00 96.88 212 THR A CA 1
ATOM 1720 C C . THR A 1 212 ? -4.014 8.710 -4.248 1.00 96.88 212 THR A C 1
ATOM 1722 O O . THR A 1 212 ? -3.701 8.925 -3.077 1.00 96.88 212 THR A O 1
ATOM 1725 N N . SER A 1 213 ? -3.752 9.580 -5.229 1.00 97.75 213 SER A N 1
ATOM 1726 C CA . SER A 1 213 ? -2.996 10.825 -5.018 1.00 97.75 213 SER A CA 1
ATOM 1727 C C . SER A 1 213 ? -3.646 11.712 -3.950 1.00 97.75 213 SER A C 1
ATOM 1729 O O . SER A 1 213 ? -2.991 12.156 -3.007 1.00 97.75 213 SER A O 1
ATOM 1731 N N . TYR A 1 214 ? -4.968 11.922 -4.026 1.00 98.62 214 TYR A N 1
ATOM 1732 C CA . TYR A 1 214 ? -5.685 12.686 -3.001 1.00 98.62 214 TYR A CA 1
ATOM 1733 C C . TYR A 1 214 ? -5.624 12.025 -1.620 1.00 98.62 214 TYR A C 1
ATOM 1735 O O . TYR A 1 214 ? -5.431 12.720 -0.625 1.00 98.62 214 TYR A O 1
ATOM 1743 N N . ASN A 1 215 ? -5.756 10.700 -1.540 1.00 98.56 215 ASN A N 1
ATOM 1744 C CA . ASN A 1 215 ? -5.648 9.979 -0.273 1.00 98.56 215 ASN A CA 1
ATOM 1745 C C . ASN A 1 215 ? -4.264 10.152 0.366 1.00 98.56 215 ASN A C 1
ATOM 1747 O O . ASN A 1 215 ? -4.181 10.348 1.573 1.00 98.56 215 ASN A O 1
ATOM 1751 N N . ASN A 1 216 ? -3.192 10.112 -0.424 1.00 98.44 216 ASN A N 1
ATOM 1752 C CA . ASN A 1 216 ? -1.825 10.203 0.088 1.00 98.44 216 ASN A CA 1
ATOM 1753 C C . ASN A 1 216 ? -1.478 11.608 0.592 1.00 98.44 216 ASN A C 1
ATOM 1755 O O . ASN A 1 216 ? -0.851 11.746 1.643 1.00 98.44 216 ASN A O 1
ATOM 1759 N N . ILE A 1 217 ? -1.990 12.648 -0.073 1.00 98.75 217 ILE A N 1
ATOM 1760 C CA . ILE A 1 217 ? -1.952 14.022 0.447 1.00 98.75 217 ILE A CA 1
ATOM 1761 C C . ILE A 1 217 ? -2.753 14.129 1.753 1.00 98.75 217 ILE A C 1
ATOM 1763 O O . ILE A 1 217 ? -2.290 14.747 2.712 1.00 98.75 217 ILE A O 1
ATOM 1767 N N . GLY A 1 218 ? -3.935 13.504 1.811 1.00 98.56 218 GLY A N 1
ATOM 1768 C CA . GLY A 1 218 ? -4.748 13.432 3.026 1.00 98.56 218 GLY A CA 1
ATOM 1769 C C . GLY A 1 218 ? -3.989 12.802 4.196 1.00 98.56 218 GLY A C 1
ATOM 1770 O O . GLY A 1 218 ? -3.935 13.401 5.266 1.00 98.56 218 GLY A O 1
ATOM 1771 N N . LEU A 1 219 ? -3.325 11.664 3.962 1.00 98.56 219 LEU A N 1
ATOM 1772 C CA . LEU A 1 219 ? -2.481 10.983 4.952 1.00 98.56 219 LEU A CA 1
ATOM 1773 C C . LEU A 1 219 ? -1.339 11.873 5.443 1.00 98.56 219 LEU A C 1
ATOM 1775 O O . LEU A 1 219 ? -1.116 11.962 6.646 1.00 98.56 219 LEU A O 1
ATOM 1779 N N . ALA A 1 220 ? -0.650 12.578 4.543 1.00 98.50 220 ALA A N 1
ATOM 1780 C CA 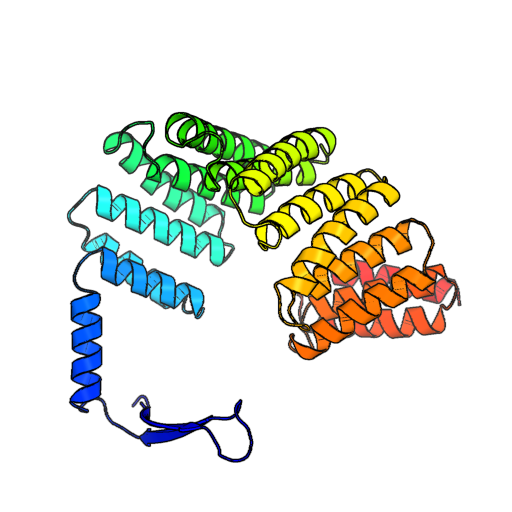. ALA A 1 220 ? 0.424 13.485 4.940 1.00 98.50 220 ALA A CA 1
ATOM 1781 C C . ALA A 1 220 ? -0.084 14.619 5.852 1.00 98.50 220 ALA A C 1
ATOM 1783 O O . ALA A 1 220 ? 0.537 14.900 6.875 1.00 98.50 220 ALA A O 1
ATOM 1784 N N . TYR A 1 221 ? -1.234 15.233 5.541 1.00 98.75 221 TYR A N 1
ATOM 1785 C CA . TYR A 1 221 ? -1.840 16.237 6.427 1.00 98.75 221 TYR A CA 1
ATOM 1786 C C . TYR A 1 221 ? -2.325 15.649 7.755 1.00 98.75 221 TYR A C 1
ATOM 1788 O O . TYR A 1 221 ? -2.182 16.307 8.787 1.00 98.75 221 TYR A O 1
ATOM 1796 N N . ASP A 1 222 ? -2.866 14.431 7.743 1.00 98.06 222 ASP A N 1
ATOM 1797 C CA . ASP A 1 222 ? -3.304 13.729 8.951 1.00 98.06 222 ASP A CA 1
ATOM 1798 C C . ASP A 1 222 ? -2.121 13.460 9.891 1.00 98.06 222 ASP A C 1
ATOM 1800 O O . ASP A 1 222 ? -2.177 13.807 11.069 1.00 98.06 222 ASP A O 1
ATOM 1804 N N . ASN A 1 223 ? -0.991 12.982 9.354 1.00 97.69 223 ASN A N 1
ATOM 1805 C CA . ASN A 1 223 ? 0.230 12.751 10.131 1.00 97.69 223 ASN A CA 1
ATOM 1806 C C . ASN A 1 223 ? 0.867 14.048 10.669 1.00 97.69 223 ASN A C 1
ATOM 1808 O O . ASN A 1 223 ? 1.566 14.018 11.681 1.00 97.69 223 ASN A O 1
ATOM 1812 N N . MET A 1 224 ? 0.600 15.196 10.037 1.00 97.81 224 MET A N 1
ATOM 1813 C CA . MET A 1 224 ? 0.959 16.526 10.555 1.00 97.81 224 MET A CA 1
ATOM 1814 C C . MET A 1 224 ? -0.013 17.048 11.628 1.00 97.81 224 MET A C 1
ATOM 1816 O O . MET A 1 224 ? 0.195 18.140 12.156 1.00 97.81 224 MET A O 1
ATOM 1820 N N . GLY A 1 225 ? -1.100 16.329 11.919 1.00 97.62 225 GLY A N 1
ATOM 1821 C CA . GLY A 1 225 ? -2.169 16.772 12.817 1.00 97.62 225 GLY A CA 1
ATOM 1822 C C . GLY A 1 225 ? -3.125 17.802 12.202 1.00 97.62 225 GLY A C 1
ATOM 1823 O O . GLY A 1 225 ? -3.975 18.352 12.901 1.00 97.62 225 GLY A O 1
ATOM 1824 N N . ASN A 1 226 ? -3.026 18.081 10.896 1.00 98.44 226 ASN A N 1
ATOM 1825 C CA . ASN A 1 226 ? -3.943 18.977 10.188 1.00 98.44 226 ASN A CA 1
ATOM 1826 C C . ASN A 1 226 ? -5.164 18.203 9.667 1.00 98.44 226 ASN A C 1
ATOM 1828 O O . ASN A 1 226 ? -5.378 18.052 8.461 1.00 98.44 226 ASN A O 1
ATOM 1832 N N . TYR A 1 227 ? -5.977 17.719 10.605 1.00 98.38 227 TYR A N 1
ATOM 1833 C CA . TYR A 1 227 ? -7.118 16.846 10.322 1.00 98.38 227 TYR A CA 1
ATOM 1834 C C . TYR A 1 227 ? -8.176 17.499 9.422 1.00 98.38 227 TYR A C 1
ATOM 1836 O O . TYR A 1 227 ? -8.762 16.830 8.576 1.00 98.38 227 TYR A O 1
ATOM 1844 N N . SER A 1 228 ? -8.390 18.816 9.533 1.00 98.25 228 SER A N 1
ATOM 1845 C CA . SER A 1 228 ? -9.332 19.537 8.665 1.00 98.25 228 SER A CA 1
ATOM 1846 C C . SER A 1 228 ? -8.918 19.459 7.196 1.00 98.25 228 SER A C 1
ATOM 1848 O O . SER A 1 228 ? -9.739 19.132 6.341 1.00 98.25 228 SER A O 1
ATOM 1850 N N . LYS A 1 229 ? -7.633 19.696 6.897 1.00 98.44 229 LYS A N 1
ATOM 1851 C CA . LYS A 1 229 ? -7.122 19.601 5.526 1.00 98.44 229 LYS A CA 1
ATOM 1852 C C . LYS A 1 229 ? -7.062 18.148 5.056 1.00 98.44 229 LYS A C 1
ATOM 1854 O O . LYS A 1 229 ? -7.414 17.874 3.913 1.00 98.44 229 LYS A O 1
ATOM 1859 N N . ALA A 1 230 ? -6.708 17.212 5.939 1.00 98.69 230 ALA A N 1
ATOM 1860 C CA . ALA A 1 230 ? -6.771 15.783 5.641 1.00 98.69 230 ALA A CA 1
ATOM 1861 C C . ALA A 1 230 ? -8.177 15.356 5.183 1.00 98.69 230 ALA A C 1
ATOM 1863 O O . ALA A 1 230 ? -8.318 14.736 4.129 1.00 98.69 230 ALA A O 1
ATOM 1864 N N . LEU A 1 231 ? -9.223 15.772 5.908 1.00 98.75 231 LEU A N 1
ATOM 1865 C CA . LEU A 1 231 ? -10.621 15.486 5.574 1.00 98.75 231 LEU A CA 1
ATOM 1866 C C . LEU A 1 231 ? -11.037 16.036 4.202 1.00 98.75 231 LEU A C 1
ATOM 1868 O O . LEU A 1 231 ? -11.730 15.335 3.468 1.00 98.75 231 LEU A O 1
ATOM 1872 N N . GLU A 1 232 ? -10.596 17.237 3.812 1.00 98.69 232 GLU A N 1
ATOM 1873 C CA . GLU A 1 232 ? -10.871 17.777 2.468 1.00 98.69 232 GLU A CA 1
ATOM 1874 C C . GLU A 1 232 ? -10.317 16.878 1.353 1.00 98.69 232 GLU A C 1
ATOM 1876 O O . GLU A 1 232 ? -10.949 16.687 0.309 1.00 98.69 232 GLU A O 1
ATOM 1881 N N . PHE A 1 233 ? -9.116 16.336 1.555 1.00 98.75 233 PHE A N 1
ATOM 1882 C CA . PHE A 1 233 ? -8.452 15.462 0.594 1.00 98.75 233 PHE A CA 1
ATOM 1883 C C . PHE A 1 233 ? -9.026 14.040 0.609 1.00 98.75 233 PHE A C 1
ATOM 1885 O O . PHE A 1 233 ? -9.267 13.465 -0.458 1.00 98.75 233 PHE A O 1
ATOM 1892 N N . TYR A 1 234 ? -9.338 13.501 1.787 1.00 98.75 234 TYR A N 1
ATOM 1893 C CA . TYR A 1 234 ? -10.031 12.222 1.911 1.00 98.75 234 TYR A CA 1
ATOM 1894 C C . TYR A 1 234 ? -11.423 12.248 1.278 1.00 98.75 234 TYR A C 1
ATOM 1896 O O . TYR A 1 234 ? -11.778 11.295 0.589 1.00 98.75 234 TYR A O 1
ATOM 1904 N N . ASP A 1 235 ? -12.186 13.333 1.427 1.00 98.56 235 ASP A N 1
ATOM 1905 C CA . ASP A 1 235 ? -13.502 13.484 0.794 1.00 98.56 235 ASP A CA 1
ATOM 1906 C C . ASP A 1 235 ? -13.403 13.500 -0.743 1.00 98.56 235 ASP A C 1
ATOM 1908 O O . ASP A 1 235 ? -14.170 12.818 -1.426 1.00 98.56 235 ASP A O 1
ATOM 1912 N N . LYS A 1 236 ? -12.402 14.190 -1.312 1.00 98.44 236 LYS A N 1
ATOM 1913 C CA . LYS A 1 236 ? -12.127 14.144 -2.763 1.00 98.44 236 LYS A CA 1
ATOM 1914 C C . LYS A 1 236 ? -11.803 12.726 -3.234 1.00 98.44 236 LYS A C 1
ATOM 1916 O O . LYS A 1 236 ? -12.330 12.291 -4.258 1.00 98.44 236 LYS A O 1
ATOM 1921 N N . SER A 1 237 ? -10.966 12.005 -2.486 1.00 98.44 237 SER A N 1
ATOM 1922 C CA . SER A 1 237 ? -10.623 10.608 -2.775 1.00 98.44 237 SER A CA 1
ATOM 1923 C C . SER A 1 237 ? -11.850 9.693 -2.717 1.00 98.44 237 SER A C 1
ATOM 1925 O O . SER A 1 237 ? -12.117 8.941 -3.659 1.00 98.44 237 SER A O 1
ATOM 1927 N N . LEU A 1 238 ? -12.638 9.800 -1.644 1.00 98.38 238 LEU A N 1
ATOM 1928 C CA . LEU A 1 238 ? -13.841 9.007 -1.425 1.00 98.38 238 LEU A CA 1
ATOM 1929 C C . LEU A 1 238 ? -14.865 9.228 -2.544 1.00 98.38 238 LEU A C 1
ATOM 1931 O O . LEU A 1 238 ? -15.335 8.254 -3.123 1.00 98.38 238 LEU A O 1
ATOM 1935 N N . LYS A 1 239 ? -15.137 10.482 -2.925 1.00 98.25 239 LYS A N 1
ATOM 1936 C CA . LYS A 1 239 ? -16.076 10.815 -4.013 1.00 98.25 239 LYS A CA 1
ATOM 1937 C C . LYS A 1 239 ? -15.701 10.186 -5.351 1.00 98.25 239 LYS A C 1
ATOM 1939 O O . LYS A 1 239 ? -16.586 9.833 -6.128 1.00 98.25 239 LYS A O 1
ATOM 1944 N N . ILE A 1 240 ? -14.407 10.074 -5.650 1.00 98.06 240 ILE A N 1
ATOM 1945 C CA . ILE A 1 240 ? -13.944 9.391 -6.863 1.00 98.06 240 ILE A CA 1
ATOM 1946 C C . ILE A 1 240 ? -14.177 7.886 -6.727 1.00 98.06 240 ILE A C 1
ATOM 1948 O O . ILE A 1 240 ? -14.774 7.288 -7.620 1.00 98.06 240 ILE A O 1
ATOM 1952 N N . ARG A 1 241 ? -13.767 7.286 -5.603 1.00 97.75 241 ARG A N 1
ATOM 1953 C CA . ARG A 1 241 ? -13.925 5.846 -5.337 1.00 97.75 241 ARG A CA 1
ATOM 1954 C C . ARG A 1 241 ? -15.389 5.406 -5.347 1.00 97.75 241 ARG A C 1
ATOM 1956 O O . ARG A 1 241 ? -15.692 4.376 -5.931 1.00 97.75 241 ARG A O 1
ATOM 1963 N N . GLU A 1 242 ? -16.302 6.188 -4.776 1.00 96.69 242 GLU A N 1
ATOM 1964 C CA . GLU A 1 242 ? -17.746 5.895 -4.783 1.00 96.69 242 GLU A CA 1
ATOM 1965 C C . GLU A 1 242 ? -18.344 5.904 -6.197 1.00 96.69 242 GLU A C 1
ATOM 1967 O O . GLU A 1 242 ? -19.313 5.196 -6.461 1.00 96.69 242 GLU A O 1
ATOM 1972 N N . LYS A 1 243 ? -17.766 6.683 -7.121 1.00 96.19 243 LYS A N 1
ATOM 1973 C CA . LYS A 1 243 ? -18.198 6.726 -8.525 1.00 96.19 243 LYS A CA 1
ATOM 1974 C C . LYS A 1 243 ? -17.580 5.626 -9.381 1.00 96.19 243 LYS A C 1
ATOM 1976 O O . LYS A 1 243 ? -18.213 5.200 -10.343 1.00 96.19 243 LYS A O 1
ATOM 1981 N N . SER A 1 244 ? -16.341 5.229 -9.097 1.00 94.56 244 SER A N 1
ATOM 1982 C CA . SER A 1 244 ? -15.568 4.327 -9.960 1.00 94.56 244 SER A CA 1
ATOM 1983 C C . SER A 1 244 ? -15.533 2.876 -9.486 1.00 94.56 244 SER A C 1
ATOM 1985 O O . SER A 1 244 ? -15.214 1.998 -10.286 1.00 94.56 244 SER A O 1
ATOM 1987 N N . LEU A 1 245 ? -15.869 2.599 -8.223 1.00 93.44 245 LEU A N 1
ATOM 1988 C CA . LEU A 1 245 ? -15.748 1.270 -7.625 1.00 93.44 245 LEU A CA 1
ATOM 1989 C C . LEU A 1 245 ? -17.107 0.687 -7.206 1.00 93.44 245 LEU A C 1
ATOM 1991 O O . LEU A 1 245 ? -18.027 1.424 -6.848 1.00 93.44 245 LEU A O 1
ATOM 1995 N N . PRO A 1 246 ? -17.240 -0.653 -7.179 1.00 93.81 246 PRO A N 1
ATOM 1996 C CA . PRO A 1 246 ? -18.400 -1.311 -6.591 1.00 93.81 246 PRO A CA 1
ATOM 1997 C C . PRO A 1 246 ? -18.584 -0.956 -5.101 1.00 93.81 246 PRO A C 1
ATOM 1999 O O . PRO A 1 246 ? -17.590 -0.804 -4.391 1.00 93.81 246 PRO A O 1
ATOM 2002 N N . PRO A 1 247 ? -19.822 -0.945 -4.566 1.00 90.38 247 PRO A N 1
ATOM 2003 C CA . PRO A 1 247 ? -20.100 -0.498 -3.192 1.00 90.38 247 PRO A CA 1
ATOM 2004 C C . PRO A 1 247 ? -19.364 -1.236 -2.060 1.00 90.38 247 PRO A C 1
ATOM 2006 O O . PRO A 1 247 ? -19.185 -0.671 -0.988 1.00 90.38 247 PRO A O 1
ATOM 2009 N N . ASN A 1 248 ? -18.945 -2.490 -2.271 1.00 91.56 248 ASN A N 1
ATOM 2010 C CA . ASN A 1 248 ? -18.206 -3.281 -1.275 1.00 91.56 248 ASN A CA 1
ATOM 2011 C C . ASN A 1 248 ? -16.706 -3.396 -1.610 1.00 91.56 248 ASN A C 1
ATOM 2013 O O . ASN A 1 248 ? -16.048 -4.336 -1.171 1.00 91.56 248 ASN A O 1
ATOM 2017 N N . HIS A 1 249 ? -16.162 -2.497 -2.433 1.00 93.00 249 HIS A N 1
ATOM 2018 C CA . HIS A 1 249 ? -14.745 -2.540 -2.781 1.00 93.00 249 HIS A CA 1
ATOM 2019 C C . HIS A 1 249 ? -13.868 -2.196 -1.557 1.00 93.00 249 HIS A C 1
ATOM 2021 O O . HIS A 1 249 ? -14.135 -1.185 -0.900 1.00 93.00 249 HIS A O 1
ATOM 2027 N N . PRO A 1 250 ? -12.784 -2.944 -1.268 1.00 92.44 250 PRO A N 1
ATOM 2028 C CA . PRO A 1 250 ? -11.933 -2.709 -0.093 1.00 92.44 250 PRO A CA 1
ATOM 2029 C C . PRO A 1 250 ? -11.406 -1.272 0.039 1.00 92.44 250 PRO A C 1
ATOM 2031 O O . PRO A 1 250 ? -11.362 -0.719 1.135 1.00 92.44 250 PRO A O 1
ATOM 2034 N N . SER A 1 251 ? -11.084 -0.609 -1.076 1.00 94.06 251 SER A N 1
ATOM 2035 C CA . SER A 1 251 ? -10.625 0.791 -1.068 1.00 94.06 251 SER A CA 1
ATOM 2036 C C . SER A 1 251 ? -11.642 1.790 -0.498 1.00 94.06 251 SER A C 1
ATOM 2038 O O . SER A 1 251 ? -11.229 2.823 0.028 1.00 94.06 251 SER A O 1
ATOM 2040 N N . LEU A 1 252 ? -12.951 1.504 -0.574 1.00 97.31 252 LEU A N 1
ATOM 2041 C CA . LEU A 1 252 ? -13.979 2.315 0.092 1.00 97.31 252 LEU A CA 1
ATOM 2042 C C . LEU A 1 252 ? -13.901 2.143 1.611 1.00 97.31 252 LEU A C 1
ATOM 2044 O O . LEU A 1 252 ? -13.975 3.129 2.343 1.00 97.31 252 LEU A O 1
ATOM 2048 N N . ALA A 1 253 ? -13.668 0.916 2.087 1.00 97.06 253 ALA A N 1
ATOM 2049 C CA . ALA A 1 253 ? -13.467 0.659 3.509 1.00 97.06 253 ALA A CA 1
ATOM 2050 C C . ALA A 1 253 ? -12.251 1.420 4.053 1.00 97.06 253 ALA A C 1
ATOM 2052 O O . ALA A 1 253 ? -12.341 2.015 5.128 1.00 97.06 253 ALA A O 1
ATOM 2053 N N . THR A 1 254 ? -11.145 1.456 3.303 1.00 96.56 254 THR A N 1
ATOM 2054 C CA . THR A 1 254 ? -9.957 2.244 3.665 1.00 96.56 254 THR A CA 1
ATOM 2055 C C . THR A 1 254 ? -10.264 3.740 3.715 1.00 96.56 254 THR A C 1
ATOM 2057 O O . THR A 1 254 ? -9.920 4.391 4.696 1.00 96.56 254 THR A O 1
ATOM 2060 N N . SER A 1 255 ? -10.970 4.291 2.717 1.00 98.06 255 SER A N 1
ATOM 2061 C CA . SER A 1 255 ? -11.380 5.706 2.730 1.00 98.06 255 SER A CA 1
ATOM 2062 C C . SER A 1 255 ? -12.225 6.058 3.952 1.00 98.06 255 SER A C 1
ATOM 2064 O O . SER A 1 255 ? -11.937 7.040 4.633 1.00 98.06 255 SER A O 1
ATOM 2066 N N . TYR A 1 256 ? -13.248 5.254 4.257 1.00 98.62 256 TYR A N 1
ATOM 2067 C CA . TYR A 1 256 ? -14.085 5.495 5.428 1.00 98.62 256 TYR A CA 1
ATOM 2068 C C . TYR A 1 256 ? -13.294 5.354 6.733 1.00 98.62 256 TYR A C 1
ATOM 2070 O O . TYR A 1 256 ? -13.474 6.169 7.631 1.00 98.62 256 TYR A O 1
ATOM 2078 N N . ASN A 1 257 ? -12.371 4.393 6.832 1.00 98.38 257 ASN A N 1
ATOM 2079 C CA . ASN A 1 257 ? -11.512 4.262 8.009 1.00 98.38 257 ASN A CA 1
ATOM 2080 C C . ASN A 1 257 ? -10.642 5.511 8.231 1.00 98.38 257 ASN A C 1
ATOM 2082 O O . ASN A 1 257 ? -10.611 6.021 9.345 1.00 98.38 257 ASN A O 1
ATOM 2086 N N . ASN A 1 258 ? -9.995 6.031 7.184 1.00 98.44 258 ASN A N 1
ATOM 2087 C CA . ASN A 1 258 ? -9.127 7.211 7.288 1.00 98.44 258 ASN A CA 1
ATOM 2088 C C . ASN A 1 258 ? -9.912 8.466 7.706 1.00 98.44 258 ASN A C 1
ATOM 2090 O O . ASN A 1 258 ? -9.462 9.241 8.545 1.00 98.44 258 ASN A O 1
ATOM 2094 N N . ILE A 1 259 ? -11.127 8.641 7.175 1.00 98.75 259 ILE A N 1
ATOM 2095 C CA . ILE A 1 259 ? -12.026 9.731 7.587 1.00 98.75 259 ILE A CA 1
ATOM 2096 C C . ILE A 1 259 ? -12.462 9.557 9.048 1.00 98.75 259 ILE A C 1
ATOM 2098 O O . ILE A 1 259 ? -12.482 10.527 9.809 1.00 98.75 259 ILE A O 1
ATOM 2102 N N . GLY A 1 260 ? -12.802 8.328 9.450 1.00 98.56 260 GLY A N 1
ATOM 2103 C CA . GLY A 1 260 ? -13.163 8.011 10.830 1.00 98.56 260 GLY A CA 1
ATOM 2104 C C . GLY A 1 260 ? -12.029 8.317 11.807 1.00 98.56 260 GLY A C 1
ATOM 2105 O O . GLY A 1 260 ? -12.261 8.923 12.852 1.00 98.56 260 GLY A O 1
ATOM 2106 N N . GLU A 1 261 ? -10.796 7.982 11.435 1.00 98.44 261 GLU A N 1
ATOM 2107 C CA . GLU A 1 261 ? -9.594 8.285 12.211 1.00 98.44 261 GLU A CA 1
ATOM 2108 C C . GLU A 1 261 ? -9.335 9.780 12.358 1.00 98.44 261 GLU A C 1
ATOM 2110 O O . GLU A 1 261 ? -9.169 10.244 13.487 1.00 98.44 261 GLU A O 1
ATOM 2115 N N . ALA A 1 262 ? -9.417 10.549 11.273 1.00 98.56 262 ALA A N 1
ATOM 2116 C CA . ALA A 1 262 ? -9.295 12.001 11.346 1.00 98.56 262 ALA A CA 1
ATOM 2117 C C . ALA A 1 262 ? -10.337 12.605 12.310 1.00 98.56 262 ALA A C 1
ATOM 2119 O O . ALA A 1 262 ? -10.000 13.417 13.173 1.00 98.56 262 ALA A O 1
ATOM 2120 N N . TYR A 1 263 ? -11.601 12.159 12.249 1.00 98.75 263 TYR A N 1
ATOM 2121 C CA . TYR A 1 263 ? -12.629 12.611 13.194 1.00 98.75 263 TYR A CA 1
ATOM 2122 C C . TYR A 1 263 ? -12.361 12.182 14.638 1.00 98.75 263 TYR A C 1
ATOM 2124 O O . TYR A 1 263 ? -12.582 12.984 15.550 1.00 98.75 263 TYR A O 1
ATOM 2132 N N . ARG A 1 264 ? -11.871 10.957 14.864 1.00 98.38 264 ARG A N 1
ATOM 2133 C CA . ARG A 1 264 ? -11.485 10.472 16.197 1.00 98.38 264 ARG A CA 1
ATOM 2134 C C . ARG A 1 264 ? -10.378 11.347 16.779 1.00 98.38 264 ARG A C 1
ATOM 2136 O O . ARG A 1 264 ? -10.485 11.763 17.928 1.00 98.38 264 ARG A O 1
ATOM 2143 N N . ASN A 1 265 ? -9.358 11.667 15.985 1.00 97.56 265 ASN A N 1
ATOM 2144 C CA . ASN A 1 265 ? -8.228 12.489 16.414 1.00 97.56 265 ASN A CA 1
ATOM 2145 C C . ASN A 1 265 ? -8.639 13.949 16.695 1.00 97.56 265 ASN A C 1
ATOM 2147 O O . ASN A 1 265 ? -8.040 14.610 17.539 1.00 97.56 265 ASN A O 1
ATOM 2151 N N . MET A 1 266 ? -9.714 14.434 16.064 1.00 97.94 266 MET A N 1
ATOM 2152 C CA . MET A 1 266 ? -10.368 15.710 16.401 1.00 97.94 266 MET A CA 1
ATOM 2153 C C . MET A 1 266 ? -11.289 15.636 17.636 1.00 97.94 266 MET A C 1
ATOM 2155 O O . MET A 1 266 ? -11.927 16.631 17.979 1.00 97.94 266 MET A O 1
ATOM 2159 N N . GLY A 1 267 ? -11.434 14.470 18.274 1.00 97.56 267 GLY A N 1
ATOM 2160 C CA . GLY A 1 267 ? -12.363 14.243 19.387 1.00 97.56 267 GLY A CA 1
ATOM 2161 C C . GLY A 1 267 ? -13.837 14.131 18.973 1.00 97.56 267 GLY A C 1
ATOM 2162 O O . GLY A 1 267 ? -14.718 14.054 19.828 1.00 97.56 267 GLY A O 1
ATOM 2163 N N . ASN A 1 268 ? -14.144 14.097 17.671 1.00 98.38 268 ASN A N 1
ATOM 2164 C CA . ASN A 1 268 ? -15.504 13.902 17.169 1.00 98.38 268 ASN A CA 1
ATOM 2165 C C . ASN A 1 268 ? -15.820 12.410 17.018 1.00 98.38 268 ASN A C 1
ATOM 2167 O O . ASN A 1 268 ? -15.962 11.874 15.915 1.00 98.38 268 ASN A O 1
ATOM 2171 N N . TYR A 1 269 ? -15.935 11.733 18.155 1.00 98.38 269 TYR A N 1
ATOM 2172 C CA . TYR A 1 269 ? -16.109 10.285 18.195 1.00 98.38 269 TYR A CA 1
ATOM 2173 C C . TYR A 1 269 ? -17.418 9.805 17.553 1.00 98.38 269 TYR A C 1
ATOM 2175 O O . TYR A 1 269 ? -17.444 8.735 16.955 1.00 98.38 269 TYR A O 1
ATOM 2183 N N . SER A 1 270 ? -18.493 10.600 17.608 1.00 98.31 270 SER A N 1
ATOM 2184 C CA . SER A 1 270 ? -19.774 10.228 16.989 1.00 98.31 270 SER A CA 1
ATOM 2185 C C . SER A 1 270 ? -19.664 10.136 15.466 1.00 98.31 270 SER A C 1
ATOM 2187 O O . SER A 1 270 ? -20.141 9.168 14.877 1.00 98.31 270 SER A O 1
ATOM 2189 N N . LYS A 1 271 ? -18.991 11.103 14.822 1.00 98.38 271 LYS A N 1
ATOM 2190 C CA . LYS A 1 271 ? -18.703 11.013 13.383 1.00 98.38 271 LYS A CA 1
ATOM 2191 C C . LYS A 1 271 ? -17.700 9.906 13.081 1.00 98.38 271 LYS A C 1
ATOM 2193 O O . LYS A 1 271 ? -17.880 9.194 12.100 1.00 98.38 271 LYS A O 1
ATOM 2198 N N . ALA A 1 272 ? -16.680 9.731 13.922 1.00 98.62 272 ALA A N 1
ATOM 2199 C CA . ALA A 1 272 ? -15.712 8.651 13.755 1.00 98.62 272 ALA A CA 1
ATOM 2200 C C . ALA A 1 272 ? -16.402 7.279 13.674 1.00 98.62 272 ALA A C 1
ATOM 2202 O O . ALA A 1 272 ? -16.162 6.530 12.731 1.00 98.62 272 ALA A O 1
ATOM 2203 N N . LEU A 1 273 ? -17.318 6.998 14.607 1.00 98.69 273 LEU A N 1
ATOM 2204 C CA . LEU A 1 273 ? -18.103 5.762 14.643 1.00 98.69 273 LEU A CA 1
ATOM 2205 C C . LEU A 1 273 ? -18.960 5.568 13.385 1.00 98.69 273 LEU A C 1
ATOM 2207 O O . LEU A 1 273 ? -18.960 4.474 12.833 1.00 98.69 273 LEU A O 1
ATOM 2211 N N . GLU A 1 274 ? -19.621 6.614 12.875 1.00 98.62 274 GLU A N 1
ATOM 2212 C CA . GLU A 1 274 ? -20.407 6.518 11.631 1.00 98.62 274 GLU A CA 1
ATOM 2213 C C . GLU A 1 274 ? -19.554 6.014 10.452 1.00 98.62 274 GLU A C 1
ATOM 2215 O O . GLU A 1 274 ? -19.972 5.149 9.676 1.00 98.62 274 GLU A O 1
ATOM 2220 N N . PHE A 1 275 ? -18.344 6.556 10.315 1.00 98.69 275 PHE A N 1
ATOM 2221 C CA . PHE A 1 275 ? -17.423 6.188 9.246 1.00 98.69 275 PHE A CA 1
ATOM 2222 C C . PHE A 1 275 ? -16.761 4.826 9.486 1.00 98.69 275 PHE A C 1
ATOM 2224 O O . PHE A 1 275 ? -16.666 4.020 8.555 1.00 98.69 275 PHE A O 1
ATOM 2231 N N . TYR A 1 276 ? -16.372 4.516 10.722 1.00 98.69 276 TYR A N 1
ATOM 2232 C CA . TYR A 1 276 ? -15.852 3.194 11.063 1.00 98.69 276 TYR A CA 1
ATOM 2233 C C . TYR A 1 276 ? -16.885 2.086 10.837 1.00 98.69 276 TYR A C 1
ATOM 2235 O O . TYR A 1 276 ? -16.525 1.047 10.286 1.00 98.69 276 TYR A O 1
ATOM 2243 N N . ASP A 1 277 ? -18.165 2.316 11.133 1.00 98.38 277 ASP A N 1
ATOM 2244 C CA . ASP A 1 277 ? -19.241 1.355 10.862 1.00 98.38 277 ASP A CA 1
ATOM 2245 C C . ASP A 1 277 ? -19.420 1.094 9.360 1.00 98.38 277 ASP A C 1
ATOM 2247 O O . ASP A 1 277 ? -19.639 -0.047 8.946 1.00 98.38 277 ASP A O 1
ATOM 2251 N N . LYS A 1 278 ? -19.313 2.129 8.513 1.00 98.19 278 LYS A N 1
ATOM 2252 C CA . LYS A 1 278 ? -19.330 1.958 7.047 1.00 98.19 278 LYS A CA 1
ATOM 2253 C C . LYS A 1 278 ? -18.142 1.115 6.578 1.00 98.19 278 LYS A C 1
ATOM 2255 O O . LYS A 1 278 ? -18.324 0.216 5.759 1.00 98.19 278 LYS A O 1
ATOM 2260 N N . SER A 1 279 ? -16.951 1.373 7.121 1.00 98.19 279 SER A N 1
ATOM 2261 C CA . SER A 1 279 ? -15.740 0.598 6.827 1.00 98.19 279 SER A CA 1
ATOM 2262 C C . SER A 1 279 ? -15.879 -0.871 7.242 1.00 98.19 279 SER A C 1
ATOM 2264 O O . SER A 1 279 ? -15.657 -1.770 6.427 1.00 98.19 279 SER A O 1
ATOM 2266 N N . LEU A 1 280 ? -16.319 -1.115 8.481 1.00 98.06 280 LEU A N 1
ATOM 2267 C CA . LEU A 1 280 ? -16.508 -2.451 9.040 1.00 98.06 280 LEU A CA 1
ATOM 2268 C C . LEU A 1 280 ? -17.514 -3.264 8.216 1.00 98.06 280 LEU A C 1
ATOM 2270 O O . LEU A 1 280 ? -17.204 -4.384 7.828 1.00 98.06 280 LEU A O 1
ATOM 2274 N N . LYS A 1 281 ? -18.666 -2.682 7.853 1.00 97.81 281 LYS A N 1
ATOM 2275 C CA . LYS A 1 281 ? -19.691 -3.360 7.033 1.00 97.81 281 LYS A CA 1
ATOM 2276 C C . LYS A 1 281 ? -19.175 -3.831 5.676 1.00 97.81 281 LYS A C 1
ATOM 2278 O O . LYS A 1 281 ? -19.656 -4.838 5.159 1.00 97.81 281 LYS A O 1
ATOM 2283 N N . ILE A 1 282 ? -18.250 -3.090 5.064 1.00 97.38 282 ILE A N 1
ATOM 2284 C CA . ILE A 1 282 ? -17.621 -3.508 3.806 1.00 97.38 282 ILE A CA 1
ATOM 2285 C C . ILE A 1 282 ? -16.662 -4.667 4.081 1.00 97.38 282 ILE A C 1
ATOM 2287 O O . ILE A 1 282 ? -16.775 -5.708 3.436 1.00 97.38 282 ILE A O 1
ATOM 2291 N N . ARG A 1 283 ? -15.779 -4.516 5.076 1.00 96.94 283 ARG A N 1
ATOM 2292 C CA . ARG A 1 283 ? -14.790 -5.536 5.454 1.00 96.94 283 ARG A CA 1
ATOM 2293 C C . ARG A 1 283 ? -15.438 -6.863 5.851 1.00 96.94 283 ARG A C 1
ATOM 2295 O O . ARG A 1 283 ? -14.990 -7.898 5.380 1.00 96.94 283 ARG A O 1
ATOM 2302 N N . GLU A 1 284 ? -16.523 -6.847 6.625 1.00 95.75 284 GLU A N 1
ATOM 2303 C CA . GLU A 1 284 ? -17.268 -8.055 7.025 1.00 95.75 284 GLU A CA 1
ATOM 2304 C C . GLU A 1 284 ? -17.864 -8.811 5.829 1.00 95.75 284 GLU A C 1
ATOM 2306 O O . GLU A 1 284 ? -18.029 -10.027 5.884 1.00 95.75 284 GLU A O 1
ATOM 2311 N N . LYS A 1 285 ? -18.178 -8.111 4.731 1.00 94.94 285 LYS A N 1
ATOM 2312 C CA . LYS A 1 285 ? -18.686 -8.734 3.500 1.00 94.94 285 LYS A CA 1
ATOM 2313 C C . LYS A 1 285 ? -17.582 -9.245 2.584 1.00 94.94 285 LYS A C 1
ATOM 2315 O O . LYS A 1 285 ? -17.835 -10.164 1.810 1.00 94.94 285 LYS A O 1
ATOM 2320 N N . SER A 1 286 ? -16.412 -8.608 2.595 1.00 91.88 286 SER A N 1
ATOM 2321 C CA . SER A 1 286 ? -15.343 -8.875 1.626 1.00 91.88 286 SER A CA 1
ATOM 2322 C C . SER A 1 286 ? -14.206 -9.738 2.169 1.00 91.88 286 SER A C 1
ATOM 2324 O O . SER A 1 286 ? -13.433 -10.263 1.373 1.00 91.88 286 SER A O 1
ATOM 2326 N N . LEU A 1 287 ? -14.061 -9.855 3.490 1.00 91.38 287 LEU A N 1
ATOM 2327 C CA . LEU A 1 287 ? -12.922 -10.508 4.134 1.00 91.38 287 LEU A CA 1
ATOM 2328 C C . LEU A 1 287 ? -13.348 -11.746 4.934 1.00 91.38 287 LEU A C 1
ATOM 2330 O O . LEU A 1 287 ? -14.468 -11.801 5.444 1.00 91.38 287 LEU A O 1
ATOM 2334 N N . PRO A 1 288 ? -12.454 -12.739 5.089 1.00 92.12 288 PRO A N 1
ATOM 2335 C CA . PRO A 1 288 ? -12.712 -13.874 5.963 1.00 92.12 288 PRO A CA 1
ATOM 2336 C C . PRO A 1 288 ? -12.815 -13.432 7.438 1.00 92.12 288 PRO A C 1
ATOM 2338 O O . PRO A 1 288 ? -12.160 -12.466 7.831 1.00 92.12 288 PRO A O 1
ATOM 2341 N N . PRO A 1 289 ? -13.554 -14.164 8.297 1.00 90.00 289 PRO A N 1
ATOM 2342 C CA . PRO A 1 289 ? -13.868 -13.725 9.665 1.00 90.00 289 PRO A CA 1
ATOM 2343 C C . PRO A 1 289 ? -12.674 -13.409 10.579 1.00 90.00 289 PRO A C 1
ATOM 2345 O O . PRO A 1 289 ? -12.813 -12.614 11.501 1.00 90.00 289 PRO A O 1
ATOM 2348 N N . ASN A 1 290 ? -11.508 -14.020 10.342 1.00 91.25 290 ASN A N 1
ATOM 2349 C CA . ASN A 1 290 ? -10.296 -13.799 11.141 1.00 91.25 290 ASN A CA 1
ATOM 2350 C C . ASN A 1 290 ? -9.272 -12.889 10.434 1.00 91.25 290 ASN A C 1
ATOM 2352 O O . ASN A 1 290 ? -8.085 -12.951 10.741 1.00 91.25 290 ASN A O 1
ATOM 2356 N N . HIS A 1 291 ? -9.690 -12.091 9.449 1.00 91.56 291 HIS A N 1
ATOM 2357 C CA . HIS A 1 291 ? -8.771 -11.200 8.743 1.00 91.56 291 HIS A CA 1
ATOM 2358 C C . HIS A 1 291 ? -8.277 -10.061 9.663 1.00 91.56 291 HIS A C 1
ATOM 2360 O O . HIS A 1 291 ? -9.112 -9.425 10.314 1.00 91.56 291 HIS A O 1
ATOM 2366 N N . PRO A 1 292 ? -6.970 -9.726 9.683 1.00 91.12 292 PRO A N 1
ATOM 2367 C CA . PRO A 1 292 ? -6.420 -8.659 10.530 1.00 91.12 292 PRO A CA 1
ATOM 2368 C C . PRO A 1 292 ? -7.138 -7.304 10.405 1.00 91.12 292 PRO A C 1
ATOM 2370 O O . PRO A 1 292 ? -7.434 -6.666 11.410 1.00 91.12 292 PRO A O 1
ATOM 2373 N N . ASP A 1 293 ? -7.524 -6.894 9.194 1.00 92.69 293 ASP A N 1
ATOM 2374 C CA . ASP A 1 293 ? -8.295 -5.657 8.974 1.00 92.69 293 ASP A CA 1
ATOM 2375 C C . ASP A 1 293 ? -9.628 -5.579 9.739 1.00 92.69 293 ASP A C 1
ATOM 2377 O O . ASP A 1 293 ? -10.061 -4.476 10.089 1.00 92.69 293 ASP A O 1
ATOM 2381 N N . LEU A 1 294 ? -10.289 -6.715 10.009 1.00 96.00 294 LEU A N 1
ATOM 2382 C CA . LEU A 1 294 ? -11.491 -6.741 10.853 1.00 96.00 294 LEU A CA 1
ATOM 2383 C C . LEU A 1 294 ? -11.134 -6.418 12.303 1.00 96.00 294 LEU A C 1
ATOM 2385 O O . LEU A 1 294 ? -11.832 -5.630 12.942 1.00 96.00 294 LEU A O 1
ATOM 2389 N N . ALA A 1 295 ? -10.018 -6.956 12.805 1.00 96.25 295 ALA A N 1
ATOM 2390 C CA . ALA A 1 295 ? -9.524 -6.611 14.132 1.00 96.25 295 ALA A CA 1
ATOM 2391 C C . ALA A 1 295 ? -9.195 -5.121 14.241 1.00 96.25 295 ALA A C 1
ATOM 2393 O O . ALA A 1 295 ? -9.598 -4.480 15.209 1.00 96.25 295 ALA A O 1
ATOM 2394 N N . THR A 1 296 ? -8.540 -4.545 13.229 1.00 95.69 296 THR A N 1
ATOM 2395 C CA . THR A 1 296 ? -8.259 -3.103 13.176 1.00 95.69 296 THR A CA 1
ATOM 2396 C C . THR A 1 296 ? -9.545 -2.277 13.212 1.00 95.69 296 THR A C 1
ATOM 2398 O O . THR A 1 296 ? -9.629 -1.309 13.968 1.00 95.69 296 THR A O 1
ATOM 2401 N N . SER A 1 297 ? -10.579 -2.669 12.456 1.00 97.56 297 SER A N 1
ATOM 2402 C CA . SER A 1 297 ? -11.888 -2.002 12.500 1.00 97.56 297 SER A CA 1
ATOM 2403 C C . SER A 1 297 ? -12.521 -2.055 13.890 1.00 97.56 297 SER A C 1
ATOM 2405 O O . SER A 1 297 ? -12.926 -1.015 14.411 1.00 97.56 297 SER A O 1
ATOM 2407 N N . TYR A 1 298 ? -12.577 -3.233 14.516 1.00 98.38 298 TYR A N 1
ATOM 2408 C CA . TYR A 1 298 ? -13.135 -3.368 15.863 1.00 98.38 298 TYR A CA 1
ATOM 2409 C C . TYR A 1 298 ? -12.319 -2.596 16.905 1.00 98.38 298 TYR A C 1
ATOM 2411 O O . TYR A 1 298 ? -12.904 -1.928 17.755 1.00 98.38 298 TYR A O 1
ATOM 2419 N N . ASN A 1 299 ? -10.988 -2.597 16.804 1.00 98.06 299 ASN A N 1
ATOM 2420 C CA . ASN A 1 299 ? -10.122 -1.814 17.681 1.00 98.06 299 ASN A CA 1
ATOM 2421 C C . ASN A 1 299 ? -10.404 -0.309 17.555 1.00 98.06 299 ASN A C 1
ATOM 2423 O O . ASN A 1 299 ? -10.569 0.376 18.561 1.00 98.06 299 ASN A O 1
ATOM 2427 N N . ASN A 1 300 ? -10.518 0.205 16.328 1.00 98.12 300 ASN A N 1
ATOM 2428 C CA . ASN A 1 300 ? -10.805 1.618 16.075 1.00 98.12 300 ASN A CA 1
ATOM 2429 C C . ASN A 1 300 ? -12.172 2.049 16.628 1.00 98.12 300 ASN A C 1
ATOM 2431 O O . ASN A 1 300 ? -12.275 3.111 17.247 1.00 98.12 300 ASN A O 1
ATOM 2435 N N . ILE A 1 301 ? -13.196 1.206 16.472 1.00 98.62 301 ILE A N 1
ATOM 2436 C CA . ILE A 1 301 ? -14.528 1.423 17.057 1.00 98.62 301 ILE A CA 1
ATOM 2437 C C . ILE A 1 301 ? -14.459 1.397 18.589 1.00 98.62 301 ILE A C 1
ATOM 2439 O O . ILE A 1 301 ? -14.999 2.289 19.244 1.00 98.62 301 ILE A O 1
ATOM 2443 N N . GLY A 1 302 ? -13.754 0.421 19.168 1.00 98.31 302 GLY A N 1
ATOM 2444 C CA . GLY A 1 302 ? -13.556 0.318 20.613 1.00 98.31 302 GLY A CA 1
ATOM 2445 C C . GLY A 1 302 ? -12.882 1.560 21.198 1.00 98.31 302 GLY A C 1
ATOM 2446 O O . GLY A 1 302 ? -13.369 2.138 22.169 1.00 98.31 302 GLY A O 1
ATOM 2447 N N . MET A 1 303 ? -11.825 2.048 20.546 1.00 98.31 303 MET A N 1
ATOM 2448 C CA . MET A 1 303 ? -11.138 3.283 20.933 1.00 98.31 303 MET A CA 1
ATOM 2449 C C . MET A 1 303 ? -12.026 4.524 20.801 1.00 98.31 303 MET A C 1
ATOM 2451 O O . MET A 1 303 ? -11.967 5.409 21.655 1.00 98.31 303 MET A O 1
ATOM 2455 N N . ALA A 1 304 ? -12.882 4.595 19.778 1.00 98.38 304 ALA A N 1
ATOM 2456 C CA . ALA A 1 304 ? -13.835 5.692 19.638 1.00 98.38 304 ALA A CA 1
ATOM 2457 C C . ALA A 1 304 ? -14.888 5.693 20.764 1.00 98.38 304 ALA A C 1
ATOM 2459 O O . ALA A 1 304 ? -15.150 6.750 21.339 1.00 98.38 304 ALA A O 1
ATOM 2460 N N . TYR A 1 305 ? -15.431 4.530 21.148 1.00 98.62 305 TYR A N 1
ATOM 2461 C CA . TYR A 1 305 ? -16.324 4.422 22.312 1.00 98.62 305 TYR A CA 1
ATOM 2462 C C . TYR A 1 305 ? -15.620 4.765 23.628 1.00 98.62 305 TYR A C 1
ATOM 2464 O O . TYR A 1 305 ? -16.193 5.468 24.460 1.00 98.62 305 TYR A O 1
ATOM 2472 N N . SER A 1 306 ? -14.362 4.344 23.795 1.00 98.00 306 SER A N 1
ATOM 2473 C CA . SER A 1 306 ? -13.545 4.720 24.955 1.00 98.00 306 SER A CA 1
ATOM 2474 C C . SER A 1 306 ? -13.383 6.241 25.045 1.00 98.00 306 SER A C 1
ATOM 2476 O O . SER A 1 306 ? -13.535 6.818 26.120 1.00 98.00 306 SER A O 1
ATOM 2478 N N . GLY A 1 307 ? -13.154 6.909 23.909 1.00 97.12 307 GLY A N 1
ATOM 2479 C CA . GLY A 1 307 ? -13.109 8.370 23.820 1.00 97.12 307 GLY A CA 1
ATOM 2480 C C . GLY A 1 307 ? -14.427 9.060 24.197 1.00 97.12 307 GLY A C 1
ATOM 2481 O O . GLY A 1 307 ? -14.401 10.141 24.782 1.00 97.12 307 GLY A O 1
ATOM 2482 N N . GLN A 1 308 ? -15.576 8.429 23.929 1.00 97.06 308 GLN A N 1
ATOM 2483 C CA . GLN A 1 308 ? -16.895 8.906 24.379 1.00 97.06 308 GLN A CA 1
ATOM 2484 C C . GLN A 1 308 ? -17.182 8.631 25.862 1.00 97.06 308 GLN A C 1
ATOM 2486 O O . GLN A 1 308 ? -18.154 9.167 26.391 1.00 97.06 308 GLN A O 1
ATOM 2491 N N . GLY A 1 309 ? -16.382 7.791 26.522 1.00 96.69 309 GLY A N 1
ATOM 2492 C CA . GLY A 1 309 ? -16.646 7.312 27.879 1.00 96.69 309 GLY A CA 1
ATOM 2493 C C . GLY A 1 309 ? -17.632 6.139 27.958 1.00 96.69 309 GLY A C 1
ATOM 2494 O O . GLY A 1 309 ? -18.000 5.738 29.059 1.00 96.69 309 GLY A O 1
ATOM 2495 N N . ASP A 1 310 ? -18.044 5.550 26.829 1.00 98.12 310 ASP A N 1
ATOM 2496 C CA . ASP A 1 310 ? -18.837 4.309 26.809 1.00 98.12 310 ASP A CA 1
ATOM 2497 C C . ASP A 1 310 ? -17.899 3.096 26.928 1.00 98.12 310 ASP A C 1
ATOM 2499 O O . ASP A 1 310 ? -17.666 2.332 25.985 1.00 98.12 310 ASP A O 1
ATOM 2503 N N . TYR A 1 311 ? -17.300 2.961 28.112 1.00 98.12 311 TYR A N 1
ATOM 2504 C CA . TYR A 1 311 ? -16.326 1.918 28.422 1.00 98.12 311 TYR A CA 1
ATOM 2505 C C . TYR A 1 311 ? -16.868 0.484 28.258 1.00 98.12 311 TYR A C 1
ATOM 2507 O O . TYR A 1 311 ? -16.135 -0.348 27.720 1.00 98.12 311 TYR A O 1
ATOM 2515 N N . PRO A 1 312 ? -18.136 0.162 28.603 1.00 98.25 312 PRO A N 1
ATOM 2516 C CA . PRO A 1 312 ? -18.691 -1.167 28.345 1.00 98.25 312 PRO A CA 1
ATOM 2517 C C . PRO A 1 312 ? -18.713 -1.543 26.856 1.00 98.25 312 PRO A C 1
ATOM 2519 O O . PRO A 1 312 ? -18.317 -2.657 26.498 1.00 98.25 312 PRO A O 1
ATOM 2522 N N . LYS A 1 313 ? -19.129 -0.629 25.963 1.00 97.88 313 LYS A N 1
ATOM 2523 C CA . LYS A 1 313 ? -19.068 -0.899 24.517 1.00 97.88 313 LYS A CA 1
ATOM 2524 C C . LYS A 1 313 ? -17.634 -0.971 24.019 1.00 97.88 313 LYS A C 1
ATOM 2526 O O . LYS A 1 313 ? -17.323 -1.865 23.232 1.00 97.88 313 LYS A O 1
ATOM 2531 N N . ALA A 1 314 ? -16.772 -0.067 24.482 1.00 98.38 314 ALA A N 1
ATOM 2532 C CA . ALA A 1 314 ? -15.359 -0.068 24.124 1.00 98.38 314 ALA A CA 1
ATOM 2533 C C . ALA A 1 314 ? -14.714 -1.430 24.405 1.00 98.38 314 ALA A C 1
ATOM 2535 O O . ALA A 1 314 ? -14.111 -2.017 23.507 1.00 98.38 314 ALA A O 1
ATOM 2536 N N . LEU A 1 315 ? -14.924 -1.963 25.614 1.00 98.50 315 LEU A N 1
ATOM 2537 C CA . LEU A 1 315 ? -14.402 -3.261 26.029 1.00 98.50 315 LEU A CA 1
ATOM 2538 C C . LEU A 1 315 ? -14.892 -4.386 25.109 1.00 98.50 315 LEU A C 1
ATOM 2540 O O . LEU A 1 315 ? -14.075 -5.140 24.589 1.00 98.50 315 LEU A O 1
ATOM 2544 N N . SER A 1 316 ? -16.198 -4.443 24.823 1.00 98.44 316 SER A N 1
ATOM 2545 C CA . SER A 1 316 ? -16.766 -5.480 23.948 1.00 98.44 316 SER A CA 1
ATOM 2546 C C . SER A 1 316 ? -16.146 -5.489 22.544 1.00 98.44 316 SER A C 1
ATOM 2548 O O . SER A 1 316 ? -15.904 -6.554 21.974 1.00 98.44 316 SER A O 1
ATOM 2550 N N . TYR A 1 317 ? -15.881 -4.314 21.968 1.00 98.50 317 TYR A N 1
ATOM 2551 C CA . TYR A 1 317 ? -15.242 -4.211 20.656 1.00 98.50 317 TYR A CA 1
ATOM 2552 C C . TYR A 1 317 ? -13.750 -4.558 20.694 1.00 98.50 317 TYR A C 1
ATOM 2554 O O . TYR A 1 317 ? -13.266 -5.257 19.802 1.00 98.50 317 TYR A O 1
ATOM 2562 N N . LEU A 1 318 ? -13.028 -4.126 21.728 1.00 98.50 318 LEU A N 1
ATOM 2563 C CA . LEU A 1 318 ? -11.610 -4.452 21.888 1.00 98.50 318 LEU A CA 1
ATOM 2564 C C . LEU A 1 318 ? -11.389 -5.957 22.110 1.00 98.50 318 LEU A C 1
ATOM 2566 O O . LEU A 1 318 ? -10.470 -6.527 21.529 1.00 98.50 318 LEU A O 1
ATOM 2570 N N . GLU A 1 319 ? -12.263 -6.631 22.862 1.00 98.44 319 GLU A N 1
ATOM 2571 C CA . GLU A 1 319 ? -12.211 -8.090 23.050 1.00 98.44 319 GLU A CA 1
ATOM 2572 C C . GLU A 1 319 ? -12.419 -8.852 21.732 1.00 98.44 319 GLU A C 1
ATOM 2574 O O . GLU A 1 319 ? -11.719 -9.830 21.462 1.00 98.44 319 GLU A O 1
ATOM 2579 N N . LYS A 1 320 ? -13.317 -8.377 20.855 1.00 97.81 320 LYS A N 1
ATOM 2580 C CA . LYS A 1 320 ? -13.468 -8.934 19.497 1.00 97.81 320 LYS A CA 1
ATOM 2581 C C . LYS A 1 320 ? -12.203 -8.751 18.660 1.00 97.81 320 LYS A C 1
ATOM 2583 O O . LYS A 1 320 ? -11.802 -9.679 17.958 1.00 97.81 320 LYS A O 1
ATOM 2588 N N . ALA A 1 321 ? -11.576 -7.575 18.731 1.00 97.81 321 ALA A N 1
ATOM 2589 C CA . ALA A 1 321 ? -10.324 -7.309 18.029 1.00 97.81 321 ALA A CA 1
ATOM 2590 C C . ALA A 1 321 ? -9.201 -8.243 18.507 1.00 97.81 321 ALA A C 1
ATOM 2592 O O . ALA A 1 321 ? -8.510 -8.842 17.680 1.00 97.81 321 ALA A O 1
ATOM 2593 N N . LEU A 1 322 ? -9.065 -8.416 19.826 1.00 97.81 322 LEU A N 1
ATOM 2594 C CA . LEU A 1 322 ? -8.071 -9.303 20.428 1.00 97.81 322 LEU A CA 1
ATOM 2595 C C . LEU A 1 322 ? -8.279 -10.755 19.981 1.00 97.81 322 LEU A C 1
ATOM 2597 O O . LEU A 1 322 ? -7.344 -11.376 19.485 1.00 97.81 322 LEU A O 1
ATOM 2601 N N . ALA A 1 323 ? -9.516 -11.256 20.039 1.00 97.44 323 ALA A N 1
ATOM 2602 C CA . ALA A 1 323 ? -9.837 -12.629 19.647 1.00 97.44 323 ALA A CA 1
ATOM 2603 C C . ALA A 1 323 ? -9.502 -12.943 18.176 1.00 97.44 323 ALA A C 1
ATOM 2605 O O . ALA A 1 323 ? -9.166 -14.082 17.843 1.00 97.44 323 ALA A O 1
ATOM 2606 N N . ILE A 1 324 ? -9.601 -11.957 17.276 1.00 96.81 324 ILE A N 1
ATOM 2607 C CA . ILE A 1 324 ? -9.176 -12.112 15.876 1.00 96.81 324 ILE A CA 1
ATOM 2608 C C . ILE A 1 324 ? -7.649 -12.093 15.774 1.00 96.81 324 ILE A C 1
ATOM 2610 O O . ILE A 1 324 ? -7.075 -12.946 15.092 1.00 96.81 324 ILE A O 1
ATOM 2614 N N . ARG A 1 325 ? -6.979 -11.149 16.449 1.00 96.25 325 ARG A N 1
ATOM 2615 C CA . ARG A 1 325 ? -5.512 -11.015 16.429 1.00 96.25 325 ARG A CA 1
ATOM 2616 C C . ARG A 1 325 ? -4.824 -12.269 16.971 1.00 96.25 325 ARG A C 1
ATOM 2618 O O . ARG A 1 325 ? -3.926 -12.776 16.314 1.00 96.25 325 ARG A O 1
ATOM 2625 N N . GLU A 1 326 ? -5.305 -12.842 18.072 1.00 95.31 326 GLU A N 1
ATOM 2626 C CA . GLU A 1 326 ? -4.769 -14.087 18.652 1.00 95.31 326 GLU A CA 1
ATOM 2627 C C . GLU A 1 326 ? -4.878 -15.302 17.715 1.00 95.31 326 GLU A C 1
ATOM 2629 O O . GLU A 1 326 ? -4.063 -16.218 17.787 1.00 95.31 326 GLU A O 1
ATOM 2634 N N . LYS A 1 327 ? -5.874 -15.322 16.821 1.00 94.56 327 LYS A N 1
ATOM 2635 C CA . LYS A 1 327 ? -6.051 -16.396 15.829 1.00 94.56 327 LYS A CA 1
ATOM 2636 C C . LYS A 1 327 ? -5.250 -16.185 14.547 1.00 94.56 327 LYS A C 1
ATOM 2638 O O . LYS A 1 327 ? -5.040 -17.148 13.815 1.00 94.56 327 LYS A O 1
ATOM 2643 N N . SER A 1 328 ? -4.890 -14.942 14.231 1.00 91.12 328 SER A N 1
ATOM 2644 C CA . SER A 1 328 ? -4.338 -14.556 12.924 1.00 91.12 328 SER A CA 1
ATOM 2645 C C . SER A 1 328 ? -2.873 -14.134 12.965 1.00 91.12 328 SER A C 1
ATOM 2647 O O . SER A 1 328 ? -2.208 -14.171 11.933 1.00 91.12 328 SER A O 1
ATOM 2649 N N . LEU A 1 329 ? -2.357 -13.759 14.135 1.00 90.69 329 LEU A N 1
ATOM 2650 C CA . LEU A 1 329 ? -1.014 -13.221 14.317 1.00 90.69 329 LEU A CA 1
ATOM 2651 C C . LEU A 1 329 ? -0.214 -14.074 15.311 1.00 90.69 329 LEU A C 1
ATOM 2653 O O . LEU A 1 329 ? -0.793 -14.706 16.197 1.00 90.69 329 LEU A O 1
ATOM 2657 N N . PRO A 1 330 ? 1.128 -14.096 15.205 1.00 89.75 330 PRO A N 1
ATOM 2658 C CA . PRO A 1 330 ? 1.957 -14.739 16.214 1.00 89.75 330 PRO A CA 1
ATOM 2659 C C . PRO A 1 330 ? 1.777 -14.041 17.575 1.00 89.75 330 PRO A C 1
ATOM 2661 O O . PRO A 1 330 ? 1.635 -12.818 17.607 1.00 89.75 330 PRO A O 1
ATOM 2664 N N . PRO A 1 331 ? 1.871 -14.762 18.711 1.00 89.00 331 PRO A N 1
ATOM 2665 C CA . PRO A 1 331 ? 1.641 -14.189 20.045 1.00 89.00 331 PRO A CA 1
ATOM 2666 C C . PRO A 1 331 ? 2.519 -12.979 20.399 1.00 89.00 331 PRO A C 1
ATOM 2668 O O . PRO A 1 331 ? 2.170 -12.187 21.266 1.00 89.00 331 PRO A O 1
ATOM 2671 N N . THR A 1 332 ? 3.669 -12.829 19.739 1.00 90.69 332 THR A N 1
ATOM 2672 C CA . THR A 1 332 ? 4.609 -11.717 19.937 1.00 90.69 332 THR A CA 1
ATOM 2673 C C . THR A 1 332 ? 4.300 -10.489 19.076 1.00 90.69 332 THR A C 1
ATOM 2675 O O . THR A 1 332 ? 5.084 -9.541 19.082 1.00 90.69 332 THR A O 1
ATOM 2678 N N . HIS A 1 333 ? 3.224 -10.501 18.284 1.00 90.62 333 HIS A N 1
ATOM 2679 C CA . HIS A 1 333 ? 2.902 -9.394 17.388 1.00 90.62 333 HIS A CA 1
ATOM 2680 C C . HIS A 1 333 ? 2.514 -8.130 18.187 1.00 90.62 333 HIS A C 1
ATOM 2682 O O . HIS A 1 333 ? 1.655 -8.228 19.069 1.00 90.62 333 HIS A O 1
ATOM 2688 N N . PRO A 1 334 ? 3.079 -6.943 17.875 1.00 91.31 334 PRO A N 1
ATOM 2689 C CA . PRO A 1 334 ? 2.814 -5.695 18.603 1.00 91.31 334 PRO A CA 1
ATOM 2690 C C . PRO A 1 334 ? 1.325 -5.375 18.771 1.00 91.31 334 PRO A C 1
ATOM 2692 O O . PRO A 1 334 ? 0.876 -5.116 19.880 1.00 91.31 334 PRO A O 1
ATOM 2695 N N . ASP A 1 335 ? 0.537 -5.532 17.707 1.00 92.50 335 ASP A N 1
ATOM 2696 C CA . ASP A 1 335 ? -0.919 -5.358 17.729 1.00 92.50 335 ASP A CA 1
ATOM 2697 C C . ASP A 1 335 ? -1.666 -6.099 18.848 1.00 92.50 335 ASP A C 1
ATOM 2699 O O . ASP A 1 335 ? -2.665 -5.585 19.355 1.00 92.50 335 ASP A O 1
ATOM 2703 N N . ILE A 1 336 ? -1.238 -7.313 19.222 1.00 94.31 336 ILE A N 1
ATOM 2704 C CA . ILE A 1 336 ? -1.873 -8.061 20.319 1.00 94.31 336 ILE A CA 1
ATOM 2705 C C . ILE A 1 336 ? -1.656 -7.296 21.623 1.00 94.31 336 ILE A C 1
ATOM 2707 O O 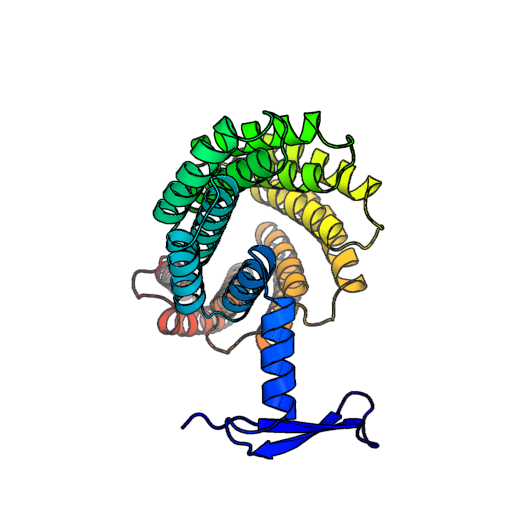. ILE A 1 336 ? -2.615 -7.021 22.345 1.00 94.31 336 ILE A O 1
ATOM 2711 N N . LYS A 1 337 ? -0.409 -6.893 21.879 1.00 94.94 337 LYS A N 1
ATOM 2712 C CA . LYS A 1 337 ? -0.036 -6.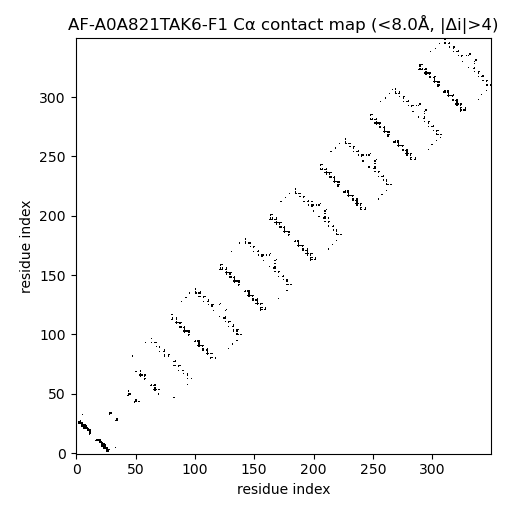114 23.059 1.00 94.94 337 LYS A CA 1
ATOM 2713 C C . LYS A 1 337 ? -0.781 -4.779 23.105 1.00 94.94 337 LYS A C 1
ATOM 2715 O O . LYS A 1 337 ? -1.397 -4.484 24.122 1.00 94.94 337 LYS A O 1
ATOM 2720 N N . ASP A 1 338 ? -0.807 -4.034 22.003 1.00 94.94 338 ASP A N 1
ATOM 2721 C CA . ASP A 1 338 ? -1.493 -2.737 21.940 1.00 94.94 338 ASP A CA 1
ATOM 2722 C C . ASP A 1 338 ? -2.998 -2.877 22.233 1.00 94.94 338 ASP A C 1
ATOM 2724 O O . ASP A 1 338 ? -3.598 -2.036 22.902 1.00 94.94 338 ASP A O 1
ATOM 2728 N N . THR A 1 339 ? -3.624 -3.969 21.776 1.00 96.31 339 THR A N 1
ATOM 2729 C CA . THR A 1 339 ? -5.037 -4.249 22.092 1.00 96.31 339 THR A CA 1
ATOM 2730 C C . THR A 1 339 ? -5.240 -4.523 23.576 1.00 96.31 339 THR A C 1
ATOM 2732 O O . THR A 1 339 ? -6.202 -4.025 24.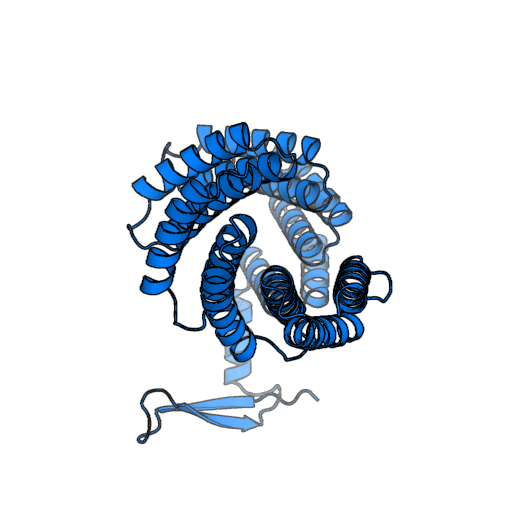158 1.00 96.31 339 THR A O 1
ATOM 2735 N N . ILE A 1 340 ? -4.355 -5.314 24.187 1.00 97.19 340 ILE A N 1
ATOM 2736 C CA . ILE A 1 340 ? -4.407 -5.630 25.619 1.00 97.19 340 ILE A CA 1
ATOM 2737 C C . ILE A 1 340 ? -4.235 -4.352 26.444 1.00 97.19 340 ILE A C 1
ATOM 2739 O O . ILE A 1 340 ? -5.036 -4.106 27.343 1.00 97.19 340 ILE A O 1
ATOM 2743 N N . ASP A 1 341 ? -3.281 -3.494 26.083 1.00 97.31 341 ASP A N 1
ATOM 2744 C CA . ASP A 1 341 ? -3.057 -2.213 26.757 1.00 97.31 341 ASP A CA 1
ATOM 2745 C C . ASP A 1 341 ? -4.308 -1.311 26.676 1.00 97.31 341 ASP A C 1
ATOM 2747 O O . ASP A 1 341 ? -4.707 -0.696 27.671 1.00 97.31 341 ASP A O 1
ATOM 2751 N N . ASN A 1 342 ? -4.996 -1.290 25.525 1.00 97.25 342 ASN A N 1
ATOM 2752 C CA . ASN A 1 342 ? -6.273 -0.584 25.364 1.00 97.25 342 ASN A CA 1
ATOM 2753 C C . ASN A 1 342 ? -7.393 -1.189 26.231 1.00 97.25 342 ASN A C 1
ATOM 2755 O O . ASN A 1 342 ? -8.165 -0.449 26.846 1.00 97.25 342 ASN A O 1
ATOM 2759 N N . ILE A 1 343 ? -7.484 -2.520 26.309 1.00 98.19 343 ILE A N 1
ATOM 2760 C CA . ILE A 1 343 ? -8.451 -3.224 27.170 1.00 98.19 343 ILE A CA 1
ATOM 2761 C C . ILE A 1 343 ? -8.206 -2.877 28.639 1.00 98.19 343 ILE A C 1
ATOM 2763 O O . ILE A 1 343 ? -9.148 -2.541 29.359 1.00 98.19 343 ILE A O 1
ATOM 2767 N N . ASP A 1 344 ? -6.953 -2.916 29.082 1.00 97.75 344 ASP A N 1
ATOM 2768 C CA . ASP A 1 344 ? -6.569 -2.612 30.458 1.00 97.75 344 ASP A CA 1
ATOM 2769 C C . ASP A 1 344 ? -6.836 -1.148 30.812 1.00 97.75 344 ASP A C 1
ATOM 2771 O O . ASP A 1 344 ? -7.286 -0.848 31.923 1.00 97.75 344 ASP A O 1
ATOM 2775 N N . TYR A 1 345 ? -6.607 -0.227 29.872 1.00 97.25 345 TYR A N 1
ATOM 2776 C CA . TYR A 1 345 ? -6.994 1.173 30.028 1.00 97.25 345 TYR A CA 1
ATOM 2777 C C . TYR A 1 345 ? -8.503 1.318 30.254 1.00 97.25 345 TYR A C 1
ATOM 2779 O O . TYR A 1 345 ? -8.915 1.966 31.217 1.00 97.25 345 TYR A O 1
ATOM 2787 N N . VAL A 1 346 ? -9.324 0.694 29.403 1.00 97.69 346 VAL A N 1
ATOM 2788 C CA . VAL A 1 346 ? -10.789 0.761 29.505 1.00 97.69 346 VAL A CA 1
ATOM 2789 C C . VAL A 1 346 ? -11.274 0.146 30.819 1.00 97.69 346 VAL A C 1
ATOM 2791 O O . VAL A 1 346 ? -12.068 0.768 31.519 1.00 97.69 346 VAL A O 1
ATOM 2794 N N . LYS A 1 347 ? -10.741 -1.016 31.220 1.00 97.31 347 LYS A N 1
ATOM 2795 C CA . LYS A 1 347 ? -11.089 -1.678 32.490 1.00 97.31 347 LYS A CA 1
ATOM 2796 C C . LYS A 1 347 ? -10.776 -0.830 33.721 1.00 97.31 347 LYS A C 1
ATOM 2798 O O . LYS A 1 347 ? -11.513 -0.900 34.692 1.00 97.31 347 LYS A O 1
ATOM 2803 N N . LYS A 1 348 ? -9.711 -0.022 33.693 1.00 97.12 348 LYS A N 1
ATOM 2804 C CA . LYS A 1 348 ? -9.368 0.910 34.788 1.00 97.12 348 LYS A CA 1
ATOM 2805 C C . LYS A 1 348 ? -10.311 2.114 34.886 1.00 97.12 348 LYS A C 1
ATOM 2807 O O . LYS A 1 348 ? -10.255 2.836 35.878 1.00 97.12 348 LYS A O 1
ATOM 2812 N N . LYS A 1 349 ? -11.079 2.397 33.832 1.00 95.06 349 LYS A N 1
ATOM 2813 C CA . LYS A 1 349 ? -11.999 3.540 33.743 1.00 95.06 349 LYS A CA 1
ATOM 2814 C C . LYS A 1 349 ? -13.463 3.171 34.004 1.00 95.06 349 LYS A C 1
ATOM 2816 O O . LYS A 1 349 ? -14.262 4.082 34.213 1.00 95.06 349 LYS A O 1
ATOM 2821 N N . MET A 1 350 ? -13.786 1.878 33.963 1.00 91.62 350 MET A N 1
ATOM 2822 C CA . MET A 1 350 ? -15.044 1.302 34.451 1.00 91.62 350 MET A CA 1
ATOM 2823 C C . MET A 1 350 ? -15.053 1.275 35.975 1.00 91.62 350 MET A C 1
ATOM 2825 O O . MET A 1 350 ? -16.149 1.501 36.535 1.00 91.62 350 MET A O 1
#

Mean predicted aligned error: 8.95 Å

pLDDT: mean 89.56, std 13.86, range [34.81, 98.75]

Foldseek 3Di:
DDFDKDFDDWAQDPVDNPDIDTDIDTDDPPPVVVVVVVVVLVVCLPDLVSLLVVLVVCVVVPVLVVSVVSLVVQCVVDPDLLSNLVSLQSNLVSCVSVVVLVSSLVSLVSSLVSCVVVDDLLDLSNLVSLQSNLVSCVSVVNLVSSLVSLVSSLVSCVVVDDLLDLVNLVSLQSNLVSCVSVVVLVSSLVSLVSSLVSCVVPDDQLDLSNLVSLQSNLSSCVSVVVLVSSLVSLVSSLVSCVVPDDLLDLVNLVSLQSNLVSCVSVLNLVSSLVSLVSSLVSCVVPDDQLDLVNLVSLQSNLSSCVSVVVLVSSLVSLVSSLVSCPVPDDPPDVSNVVSVVSNVVSVVSD

Secondary structure (DSSP, 8-state):
---EEEEEEEEE-TT-TT-EEEEEEEE-TT-HHHHHHHHHHHHHT-SHHHHHHHHHHHHHTT-HHHHHHHHHHHHHH--SHHHHHHHHHHHHHHHHHTT-HHHHHHHHHHHHHHHHHHS-TT-HHHHHHHHHHHHHHHHTT-HHHHHHHHHHHHHHHHHHS-TT-HHHHHHHHHHHHHHHHTT-HHHHHHHHHHHHHHHHHHS-TT-HHHHHHHHHHHHHHHHTT-HHHHHHHHHHHHHHHHHHS-TT-HHHHHHHHHHHHHHHHTT-HHHHHHHHHHHHHHHHHHS-TT-HHHHHHHHHHHHHHHHHT-HHHHHHHHHHHHHHHHHHS-TT-HHHHHHHHHHHHHHTT-

Sequence (350 aa):
MHSVFRVNDIKQTVSNSRLWEVQLSLTGDNDPQLATLTERMREETQGSTGWYRMGKLMLQVGHFNQAEDLYNELLKKASSDDDRAHIYHMLGFLKNDQGQYKEAVSFYEKSLEIYRKTLPEDHSSLANTYNNIGLAYDNMGNYSKALEFYEKAIKIKEKSLPPNHPDLATSYNNIGEVYRNMGNYSKALEFYEKDLEITKKSLPPNHPDLATSYNNIGLAYDNMGNYSKALEFYDKSLKIREKSLPPNHPSLATSYNNIGEAYRNMGNYSKALEFYDKSLKIREKSLPPNHPDLATSYNNIGMAYSGQGDYPKALSYLEKALAIREKSLPPTHPDIKDTIDNIDYVKKKM

Nearest PDB structures (foldseek):
  6swu-assembly2_D  TM=8.671E-01  e=3.624E-13  Mus musculus
  7ai4-assembly2_B  TM=8.282E-01  e=3.957E-13  Homo sapiens
  6swu-assembly3_F  TM=8.533E-01  e=5.381E-13  Mus musculus
  6fv0-assembly1_A  TM=8.702E-01  e=1.354E-12  Mus musculus
  3ceq-assembly1_B  TM=5.982E-01  e=5.283E-12  Homo sapiens

Radius of gyration: 24.41 Å; Cα contacts (8 Å, |Δi|>4): 495; chains: 1; bounding box: 61×58×64 Å

Solvent-accessible surface area (backbone atoms only — not comparable to full-atom values): 17930 Å² total; per-residue (Å²): 136,80,89,42,71,42,80,75,48,78,43,73,39,94,91,39,96,87,44,69,49,71,44,70,44,85,47,63,96,79,40,69,66,58,48,50,50,50,47,46,50,48,58,69,28,60,57,75,72,22,53,50,51,51,34,52,50,29,47,76,74,66,38,51,68,60,27,49,53,50,45,56,54,48,53,77,64,44,89,44,67,67,55,38,20,50,41,26,38,51,51,11,52,52,26,41,75,73,66,40,28,71,60,10,38,55,25,26,51,57,12,46,60,43,42,69,74,76,45,63,91,55,36,66,69,58,23,52,42,28,36,52,40,10,49,31,28,41,78,70,68,39,47,72,60,11,48,58,26,38,54,55,13,42,56,26,45,65,74,66,44,64,96,50,39,61,73,55,19,56,48,28,38,55,52,13,49,46,29,40,77,71,67,40,35,71,62,11,43,60,24,26,51,52,15,40,54,23,39,62,76,62,46,64,97,52,39,69,64,55,21,49,34,29,36,53,45,12,51,37,30,40,77,70,67,39,34,72,63,11,46,59,25,35,50,56,13,39,59,26,44,68,72,66,44,63,95,60,39,67,70,56,23,52,44,27,37,54,50,11,48,40,29,39,77,71,67,38,29,72,62,12,44,59,25,34,51,56,13,40,59,27,44,70,72,70,46,64,95,51,39,66,70,57,20,54,41,29,34,54,45,10,52,30,29,44,74,69,63,42,32,72,60,12,42,59,27,29,53,53,14,42,60,25,37,68,74,62,45,65,92,82,40,65,70,51,56,56,41,50,54,53,44,54,53,38,62,75,72,105